Protein AF-0000000072986834 (afdb_homodimer)

Sequence (250 aa):
MGIPKFREILLCPGATSTKSKMLIRGQCFQAPGIPMRGRSQPVGEMQAKNLHQAKNLYNDIFVGKKIRFRRKMLKMSQKTLADHLRVSSQQIQKYETGLNRVSAGCLKEIADILNVSIAFFMPISMGIPKFREILLCPGATSTKSKMLIRGQCFQAPGIPMRGRSQPVGEMQAKNLHQAKNLYNDIFVGKKIRFRRKMLKMSQKTLADHLRVSSQQIQKYETGLNRVSAGCLKEIADILNVSIAFFMPIS

Organism: Bartonella henselae (strain ATCC 49882 / DSM 28221 / CCUG 30454 / Houston 1) (NCBI:txid283166)

Nearest PDB structures (foldseek):
  3f51-assembly1_A  TM=9.647E-01  e=6.973E-04  Corynebacterium glutamicum
  3f52-assembly1_A  TM=9.614E-01  e=1.093E-03  Corynebacterium glutamicum
  2b5a-assembly1_A  TM=9.201E-01  e=6.592E-04  [Bacillus] caldolyticus
  1y7y-assembly1_B  TM=9.321E-01  e=1.033E-03  Aeromonas hydrophila
  3vk0-assembly2_B  TM=9.132E-01  e=3.006E-03  Neisseria meningitidis MC58

Foldseek 3Di:
DCPDDDDDDDDDDDPDPPPPPPPPVPPPPPDPPPPPPPPPDPPVRVVVVVVVVVVVLVLQQLLLCLLVVLCVVVVHDLCRLCVQLVHDSVVNVCSNRSVDGDDPVSLCSSCVVSVHDSCSSGDDD/DDDDDDDDPPVPPPPPPPPPPPPPPPPPPPDPPPPPPPPPDPPVRVVVVVVVVVVVLVLQQLLLCLLVVLCVVVVHDLCRLCVQLVHDSVVNVCSNRSVDGDDPVSLCSSCVVSVHDSCSSGDDD

Solvent-accessible surface area (backbone atoms only — not comparable to full-atom values): 15163 Å² total; per-residue (Å²): 136,80,80,78,85,74,91,67,91,71,87,72,85,76,85,80,79,80,73,79,72,75,75,73,76,70,74,73,73,76,66,82,72,69,74,72,71,69,82,80,67,56,69,71,56,46,54,53,36,51,50,48,54,47,50,33,49,53,41,28,37,50,29,11,45,42,52,47,50,52,37,50,74,69,70,47,51,56,56,58,54,12,57,74,66,59,50,50,45,64,54,46,51,29,30,37,70,37,78,37,76,50,37,42,25,52,45,49,51,48,20,60,74,70,71,49,61,63,59,74,45,48,81,87,127,141,82,82,83,82,88,83,74,86,74,68,80,78,79,81,78,77,80,78,77,76,74,77,71,76,72,75,75,72,77,67,81,74,69,74,75,71,71,81,79,66,56,68,70,56,46,54,53,35,51,49,48,52,46,51,34,48,52,40,28,35,49,29,11,45,41,51,45,50,53,38,50,73,68,70,47,52,56,57,57,54,12,60,75,65,59,49,49,43,66,54,44,51,28,30,37,70,37,76,38,78,50,37,41,25,51,45,48,52,50,19,60,74,69,71,50,61,62,58,73,46,48,83,87,125

InterPro domains:
  IPR001387 Cro/C1-type, helix-turn-helix domain [PF01381] (67-121)
  IPR001387 Cro/C1-type, helix-turn-helix domain [PS50943] (67-121)
  IPR001387 Cro/C1-type, helix-turn-helix domain [SM00530] (66-121)
  IPR001387 Cro/C1-type, helix-turn-helix domain [cd00093] (64-121)
  IPR010982 Lambda repressor-like, DNA-binding domain superfamily [G3DSA:1.10.260.40] (52-124)
  IPR010982 Lambda repressor-like, DNA-binding domain superfamily [SSF47413] (50-123)

Structure (mmCIF, N/CA/C/O backbone):
data_AF-0000000072986834-model_v1
#
loop_
_entity.id
_entity.type
_entity.pdbx_description
1 polymer 'Transcriptional regulator'
#
loop_
_atom_site.group_PDB
_atom_site.id
_atom_site.type_symbol
_atom_site.label_atom_id
_atom_site.label_alt_id
_atom_site.label_comp_id
_atom_site.label_asym_id
_atom_site.label_entity_id
_atom_site.label_seq_id
_atom_site.pdbx_PDB_ins_code
_atom_site.Cartn_x
_atom_site.Cartn_y
_atom_site.Cartn_z
_atom_site.occupancy
_atom_site.B_iso_or_equiv
_atom_site.auth_seq_id
_atom_site.auth_comp_id
_atom_site.auth_asym_id
_atom_site.auth_atom_id
_atom_site.pdbx_PDB_model_num
ATOM 1 N N . MET A 1 1 ? 6.062 69.438 91.875 1 27.16 1 MET A N 1
ATOM 2 C CA . MET A 1 1 ? 5.91 68.25 91.062 1 27.16 1 MET A CA 1
ATOM 3 C C . MET A 1 1 ? 4.957 68.5 89.875 1 27.16 1 MET A C 1
ATOM 5 O O . MET A 1 1 ? 4.18 69.5 89.938 1 27.16 1 MET A O 1
ATOM 9 N N . GLY A 1 2 ? 5.023 67.625 88.875 1 31.67 2 GLY A N 1
ATOM 10 C CA . GLY A 1 2 ? 5.02 67.438 87.438 1 31.67 2 GLY A CA 1
ATOM 11 C C . GLY A 1 2 ? 3.623 67.438 86.812 1 31.67 2 GLY A C 1
ATOM 12 O O . GLY A 1 2 ? 3.432 67 85.688 1 31.67 2 GLY A O 1
ATOM 13 N N . ILE A 1 3 ? 2.697 68.188 87.312 1 36.66 3 ILE A N 1
ATOM 14 C CA . ILE A 1 3 ? 1.305 67.812 87.062 1 36.66 3 ILE A CA 1
ATOM 15 C C . ILE A 1 3 ? 1 67.938 85.562 1 36.66 3 ILE A C 1
ATOM 17 O O . ILE A 1 3 ? 1.308 68.938 84.938 1 36.66 3 ILE A O 1
ATOM 21 N N . PRO A 1 4 ? 0.832 66.75 84.938 1 38.38 4 PRO A N 1
ATOM 22 C CA . PRO A 1 4 ? 0.62 66.375 83.562 1 38.38 4 PRO A CA 1
ATOM 23 C C . PRO A 1 4 ? -0.599 67 82.875 1 38.38 4 PRO A C 1
ATOM 25 O O . PRO A 1 4 ? -1.572 67.312 83.625 1 38.38 4 PRO A O 1
ATOM 28 N N . LYS A 1 5 ? -0.293 67.938 81.938 1 35.19 5 LYS A N 1
ATOM 29 C CA . LYS A 1 5 ? -1.12 68.75 81 1 35.19 5 LYS A CA 1
ATOM 30 C C . LYS A 1 5 ? -2.182 67.875 80.312 1 35.19 5 LYS A C 1
ATOM 32 O O . LYS A 1 5 ? -1.904 66.75 79.938 1 35.19 5 LYS A O 1
ATOM 37 N N . PHE A 1 6 ? -3.439 68.125 80.5 1 26.81 6 PHE A N 1
ATOM 38 C CA . PHE A 1 6 ? -4.797 67.625 80.375 1 26.81 6 PHE A CA 1
ATOM 39 C C . PHE A 1 6 ? -5.117 67.25 78.938 1 26.81 6 PHE A C 1
ATOM 41 O O . PHE A 1 6 ? -5.68 66.188 78.688 1 26.81 6 PHE A O 1
ATOM 48 N N . ARG A 1 7 ? -4.98 68.25 77.875 1 29.61 7 ARG A N 1
ATOM 49 C CA . ARG A 1 7 ? -6.27 68.438 77.25 1 29.61 7 ARG A CA 1
ATOM 50 C C . ARG A 1 7 ? -6.52 67.5 76.125 1 29.61 7 ARG A C 1
ATOM 52 O O . ARG A 1 7 ? -5.68 67.312 75.188 1 29.61 7 ARG A O 1
ATOM 59 N N . GLU A 1 8 ? -7.508 66.438 76.125 1 28.36 8 GLU A N 1
ATOM 60 C CA . GLU A 1 8 ? -8.023 65.188 75.562 1 28.36 8 GLU A CA 1
ATOM 61 C C . GLU A 1 8 ? -8.703 65.438 74.188 1 28.36 8 GLU A C 1
ATOM 63 O O . GLU A 1 8 ? -9.141 64.438 73.562 1 28.36 8 GLU A O 1
ATOM 68 N N . ILE A 1 9 ? -8.703 66.562 73.625 1 28.97 9 ILE A N 1
ATOM 69 C CA . ILE A 1 9 ? -9.969 66.562 72.875 1 28.97 9 ILE A CA 1
ATOM 70 C C . ILE A 1 9 ? -9.945 65.5 71.812 1 28.97 9 ILE A C 1
ATOM 72 O O . ILE A 1 9 ? -8.992 65.438 71 1 28.97 9 ILE A O 1
ATOM 76 N N . LEU A 1 10 ? -10.875 64.5 71.625 1 28.53 10 LEU A N 1
ATOM 77 C CA . LEU A 1 10 ? -11.312 63.188 71.188 1 28.53 10 LEU A CA 1
ATOM 78 C C . LEU A 1 10 ? -11.75 63.281 69.688 1 28.53 10 LEU A C 1
ATOM 80 O O . LEU A 1 10 ? -11.539 62.344 68.938 1 28.53 10 LEU A O 1
ATOM 84 N N . LEU A 1 11 ? -12.25 64.375 69.125 1 33.12 11 LEU A N 1
ATOM 85 C CA . LEU A 1 11 ? -13.438 64.062 68.312 1 33.12 11 LEU A CA 1
ATOM 86 C C . LEU A 1 11 ? -13.062 63.312 67.062 1 33.12 11 LEU A C 1
ATOM 88 O O . LEU A 1 11 ? -12.078 63.688 66.375 1 33.12 11 LEU A O 1
ATOM 92 N N . CYS A 1 12 ? -13.641 62.094 66.688 1 32.19 12 CYS A N 1
ATOM 93 C CA . CYS A 1 12 ? -13.562 60.875 65.875 1 32.19 12 CYS A CA 1
ATOM 94 C C . CYS A 1 12 ? -14 61.125 64.438 1 32.19 12 CYS A C 1
ATOM 96 O O . CYS A 1 12 ? -13.836 60.25 63.594 1 32.19 12 CYS A O 1
ATOM 98 N N . PRO A 1 13 ? -14.289 62.344 63.812 1 35.16 13 PRO A N 1
ATOM 99 C CA . PRO A 1 13 ? -15.391 62.125 62.844 1 35.16 13 PRO A CA 1
ATOM 100 C C . PRO A 1 13 ? -15.016 61.188 61.719 1 35.16 13 PRO A C 1
ATOM 102 O O . PRO A 1 13 ? -13.836 61 61.406 1 35.16 13 PRO A O 1
ATOM 105 N N . GLY A 1 14 ? -15.914 60.188 61.281 1 31.17 14 GLY A N 1
ATOM 106 C CA . GLY A 1 14 ? -16.125 59 60.5 1 31.17 14 GLY A CA 1
ATOM 107 C C . GLY A 1 14 ? -16.094 59.281 59 1 31.17 14 GLY A C 1
ATOM 108 O O . GLY A 1 14 ? -16.375 58.375 58.188 1 31.17 14 GLY A O 1
ATOM 109 N N . ALA A 1 15 ? -15.445 60.25 58.344 1 34.91 15 ALA A N 1
ATOM 110 C CA . ALA A 1 15 ? -15.852 60.531 56.969 1 34.91 15 ALA A CA 1
ATOM 111 C C . ALA A 1 15 ? -15.68 59.281 56.094 1 34.91 15 ALA A C 1
ATOM 113 O O . ALA A 1 15 ? -14.727 58.531 56.25 1 34.91 15 ALA A O 1
ATOM 114 N N . THR A 1 16 ? -16.859 58.781 55.406 1 33.06 16 THR A N 1
ATOM 115 C CA . THR A 1 16 ? -17.375 57.719 54.531 1 33.06 16 THR A CA 1
ATOM 116 C C . THR A 1 16 ? -16.672 57.75 53.188 1 33.06 16 THR A C 1
ATOM 118 O O . THR A 1 16 ? -16.672 58.781 52.5 1 33.06 16 THR A O 1
ATOM 121 N N . SER A 1 17 ? -15.43 57.188 52.938 1 29.88 17 SER A N 1
ATOM 122 C CA . SER A 1 17 ? -14.633 57.062 51.719 1 29.88 17 SER A CA 1
ATOM 123 C C . SER A 1 17 ? -15.414 56.344 50.625 1 29.88 17 SER A C 1
ATOM 125 O O . SER A 1 17 ? -15.734 55.156 50.781 1 29.88 17 SER A O 1
ATOM 127 N N . THR A 1 18 ? -16.578 56.906 50.062 1 33.94 18 THR A N 1
ATOM 128 C CA . THR A 1 18 ? -17.297 56.219 49 1 33.94 18 THR A CA 1
ATOM 129 C C . THR A 1 18 ? -16.375 55.938 47.812 1 33.94 18 THR A C 1
ATOM 131 O O . THR A 1 18 ? -15.836 56.875 47.219 1 33.94 18 THR A O 1
ATOM 134 N N . LYS A 1 19 ? -15.594 54.875 47.844 1 33.09 19 LYS A N 1
ATOM 135 C CA . LYS A 1 19 ? -14.734 54.281 46.844 1 33.09 19 LYS A CA 1
ATOM 136 C C . LYS A 1 19 ? -15.5 54.031 45.531 1 33.09 19 LYS A C 1
ATOM 138 O O . LYS A 1 19 ? -16.469 53.281 45.5 1 33.09 19 LYS A O 1
ATOM 143 N N . SER A 1 20 ? -15.789 55.156 44.719 1 34.34 20 SER A N 1
ATOM 144 C CA . SER A 1 20 ? -16.312 54.938 43.375 1 34.34 20 SER A CA 1
ATOM 145 C C . SER A 1 20 ? -15.508 53.875 42.625 1 34.34 20 SER A C 1
ATOM 147 O O . SER A 1 20 ? -14.297 54 42.438 1 34.34 20 SER A O 1
ATOM 149 N N . LYS A 1 21 ? -15.828 52.656 42.812 1 33.56 21 LYS A N 1
ATOM 150 C CA . LYS A 1 21 ? -15.359 51.438 42.125 1 33.56 21 LYS A CA 1
ATOM 151 C C . LYS A 1 21 ? -15.422 51.594 40.594 1 33.56 21 LYS A C 1
ATOM 153 O O . LYS A 1 21 ? -16.5 51.781 40.031 1 33.56 21 LYS A O 1
ATOM 158 N N . MET A 1 22 ? -14.5 52.5 40.031 1 33.78 22 MET A N 1
ATOM 159 C CA . MET A 1 22 ? -14.367 52.469 38.562 1 33.78 22 MET A CA 1
ATOM 160 C C . MET A 1 22 ? -14.344 51.031 38.031 1 33.78 22 MET A C 1
ATOM 162 O O . MET A 1 22 ? -13.516 50.219 38.469 1 33.78 22 MET A O 1
ATOM 166 N N . LEU A 1 23 ? -15.469 50.5 37.719 1 34.81 23 LEU A N 1
ATOM 167 C CA . LEU A 1 23 ? -15.68 49.219 37 1 34.81 23 LEU A CA 1
ATOM 168 C C . LEU A 1 23 ? -14.805 49.125 35.781 1 34.81 23 LEU A C 1
ATOM 170 O O . LEU A 1 23 ? -14.992 49.906 34.812 1 34.81 23 LEU A O 1
ATOM 174 N N . ILE A 1 24 ? -13.484 49.25 35.938 1 35.88 24 ILE A N 1
ATOM 175 C CA . ILE A 1 24 ? -12.656 48.969 34.781 1 35.88 24 ILE A CA 1
ATOM 176 C C . ILE A 1 24 ? -13.133 47.688 34.094 1 35.88 24 ILE A C 1
ATOM 178 O O . ILE A 1 24 ? -13.156 46.625 34.719 1 35.88 24 ILE A O 1
ATOM 182 N N . ARG A 1 25 ? -14.133 47.844 33.188 1 31.25 25 ARG A N 1
ATOM 183 C CA . ARG A 1 25 ? -14.555 46.781 32.25 1 31.25 25 ARG A CA 1
ATOM 184 C C . ARG A 1 25 ? -13.352 46.156 31.578 1 31.25 25 ARG A C 1
ATOM 186 O O . ARG A 1 25 ? -12.672 46.781 30.766 1 31.25 25 ARG A O 1
ATOM 193 N N . GLY A 1 26 ? -12.375 45.531 32.344 1 35.88 26 GLY A N 1
ATOM 194 C CA . GLY A 1 26 ? -11.359 44.688 31.688 1 35.88 26 GLY A CA 1
ATOM 195 C C . GLY A 1 26 ? -11.906 43.875 30.531 1 35.88 26 GLY A C 1
ATOM 196 O O . GLY A 1 26 ? -12.844 43.094 30.719 1 35.88 26 GLY A O 1
ATOM 197 N N . GLN A 1 27 ? -12.109 44.469 29.359 1 35.38 27 GLN A N 1
ATOM 198 C CA . GLN A 1 27 ? -12.328 43.656 28.172 1 35.38 27 GLN A CA 1
ATOM 199 C C . GLN A 1 27 ? -11.367 42.469 28.156 1 35.38 27 GLN A C 1
ATOM 201 O O . GLN A 1 27 ? -10.156 42.625 28.047 1 35.38 27 GLN A O 1
ATOM 206 N N . CYS A 1 28 ? -11.609 41.406 28.922 1 34.72 28 CYS A N 1
ATOM 207 C CA . CYS A 1 28 ? -10.953 40.094 28.766 1 34.72 28 CYS A CA 1
ATOM 208 C C . CYS A 1 28 ? -10.773 39.781 27.281 1 34.72 28 CYS A C 1
ATOM 210 O O . CYS A 1 28 ? -11.75 39.625 26.547 1 34.72 28 CYS A O 1
ATOM 212 N N . PHE A 1 29 ? -9.797 40.406 26.547 1 36.91 29 PHE A N 1
ATOM 213 C CA . PHE A 1 29 ? -9.414 39.812 25.281 1 36.91 29 PHE A CA 1
ATOM 214 C C . PHE A 1 29 ? -9.375 38.312 25.375 1 36.91 29 PHE A C 1
ATOM 216 O O . PHE A 1 29 ? -8.672 37.75 26.219 1 36.91 29 PHE A O 1
ATOM 223 N N . GLN A 1 30 ? -10.477 37.625 24.984 1 35.75 30 GLN A N 1
ATOM 224 C CA . GLN A 1 30 ? -10.523 36.156 24.859 1 35.75 30 GLN A CA 1
ATOM 225 C C . GLN A 1 30 ? -9.266 35.625 24.188 1 35.75 30 GLN A C 1
ATOM 227 O O . GLN A 1 30 ? -8.883 36.094 23.109 1 35.75 30 GLN A O 1
ATOM 232 N N . ALA A 1 31 ? -8.203 35.219 24.922 1 43.09 31 ALA A N 1
ATOM 233 C CA . ALA A 1 31 ? -7.074 34.5 24.359 1 43.09 31 ALA A CA 1
ATOM 234 C C . ALA A 1 31 ? -7.527 33.562 23.234 1 43.09 31 ALA A C 1
ATOM 236 O O . ALA A 1 31 ? -8.633 33 23.281 1 43.09 31 ALA A O 1
ATOM 237 N N . PRO A 1 32 ? -6.977 33.688 22.016 1 43.16 32 PRO A N 1
ATOM 238 C CA . PRO A 1 32 ? -7.32 32.719 20.984 1 43.16 32 PRO A CA 1
ATOM 239 C C . PRO A 1 32 ? -7.426 31.281 21.547 1 43.16 32 PRO A C 1
ATOM 241 O O . PRO A 1 32 ? -6.699 30.922 22.469 1 43.16 32 PRO A O 1
ATOM 244 N N . GLY A 1 33 ? -8.641 30.734 21.703 1 41.34 33 GLY A N 1
ATOM 245 C CA . GLY A 1 33 ? -8.961 29.375 22.141 1 41.34 33 GLY A CA 1
ATOM 246 C C . GLY A 1 33 ? -7.93 28.359 21.719 1 41.34 33 GLY A C 1
ATOM 247 O O . GLY A 1 33 ? -7.41 28.406 20.594 1 41.34 33 GLY A O 1
ATOM 248 N N . ILE A 1 34 ? -7.047 27.906 22.625 1 44.03 34 ILE A N 1
ATOM 249 C CA . ILE A 1 34 ? -6.297 26.672 22.344 1 44.03 34 ILE A CA 1
ATOM 250 C C . ILE A 1 34 ? -7.113 25.766 21.422 1 44.03 34 ILE A C 1
ATOM 252 O O . ILE A 1 34 ? -8.305 25.562 21.641 1 44.03 34 ILE A O 1
ATOM 256 N N . PRO A 1 35 ? -6.734 25.656 20.172 1 48.12 35 PRO A N 1
ATOM 257 C CA . PRO A 1 35 ? -7.496 24.656 19.422 1 48.12 35 PRO A CA 1
ATOM 258 C C . PRO A 1 35 ? -7.91 23.469 20.281 1 48.12 35 PRO A C 1
ATOM 260 O O . PRO A 1 35 ? -7.234 23.141 21.25 1 48.12 35 PRO A O 1
ATOM 263 N N . MET A 1 36 ? -9.195 23.328 20.594 1 43.22 36 MET A N 1
ATOM 264 C CA . MET A 1 36 ? -9.711 22.141 21.266 1 43.22 36 MET A CA 1
ATOM 265 C C . MET A 1 36 ? -8.844 20.922 20.969 1 43.22 36 MET A C 1
ATOM 267 O O . MET A 1 36 ? -8.445 20.703 19.812 1 43.22 36 MET A O 1
ATOM 271 N N . ARG A 1 37 ? -7.949 20.516 21.828 1 46.28 37 ARG A N 1
ATOM 272 C CA . ARG A 1 37 ? -7.41 19.172 21.688 1 46.28 37 ARG A CA 1
ATOM 273 C C . ARG A 1 37 ? -8.469 18.203 21.141 1 46.28 37 ARG A C 1
ATOM 275 O O . ARG A 1 37 ? -9.656 18.359 21.438 1 46.28 37 ARG A O 1
ATOM 282 N N . GLY A 1 38 ? -8.297 17.734 19.969 1 47.78 38 GLY A N 1
ATOM 283 C CA . GLY A 1 38 ? -9.219 16.719 19.469 1 47.78 38 GLY A CA 1
ATOM 284 C C . GLY A 1 38 ? -9.836 15.883 20.578 1 47.78 38 GLY A C 1
ATOM 285 O O . GLY A 1 38 ? -9.367 15.906 21.719 1 47.78 38 GLY A O 1
ATOM 286 N N . ARG A 1 39 ? -11.094 15.398 20.531 1 52.31 39 ARG A N 1
ATOM 287 C CA . ARG A 1 39 ? -11.797 14.547 21.484 1 52.31 39 ARG A CA 1
ATOM 288 C C . ARG A 1 39 ? -10.844 13.57 22.156 1 52.31 39 ARG A C 1
ATOM 290 O O . ARG A 1 39 ? -10.008 12.953 21.484 1 52.31 39 ARG A O 1
ATOM 297 N N . SER A 1 40 ? -10.492 13.859 23.422 1 58.06 40 SER A N 1
ATOM 298 C CA . SER A 1 40 ? -9.742 12.914 24.25 1 58.06 40 SER A CA 1
ATOM 299 C C . SER A 1 40 ? -10.172 11.477 23.969 1 58.06 40 SER A C 1
ATOM 301 O O . SER A 1 40 ? -11.336 11.125 24.172 1 58.06 40 SER A O 1
ATOM 303 N N . GLN A 1 41 ? -9.688 10.781 23.047 1 60.19 41 GLN A N 1
ATOM 304 C CA . GLN A 1 41 ? -9.984 9.367 22.844 1 60.19 41 GLN A CA 1
ATOM 305 C C . GLN A 1 41 ? -9.742 8.562 24.109 1 60.19 41 GLN A C 1
ATOM 307 O O . GLN A 1 41 ? -8.75 8.789 24.812 1 60.19 41 GLN A O 1
ATOM 312 N N . PRO A 1 42 ? -10.812 7.961 24.719 1 66.75 42 PRO A N 1
ATOM 313 C CA . PRO A 1 42 ? -10.578 7.121 25.891 1 66.75 42 PRO A CA 1
ATOM 314 C C . PRO A 1 42 ? -9.305 6.281 25.766 1 66.75 42 PRO A C 1
ATOM 316 O O . PRO A 1 42 ? -8.938 5.871 24.672 1 66.75 42 PRO A O 1
ATOM 319 N N . VAL A 1 43 ? -8.539 6.102 26.922 1 63.06 43 VAL A N 1
ATOM 320 C CA . VAL A 1 43 ? -7.27 5.398 27.016 1 63.06 43 VAL A CA 1
ATOM 321 C C . VAL A 1 43 ? -7.379 4.035 26.344 1 63.06 43 VAL A C 1
ATOM 323 O O . VAL A 1 43 ? -6.461 3.604 25.641 1 63.06 43 VAL A O 1
ATOM 326 N N . GLY A 1 44 ? -8.461 3.23 26.625 1 62.19 44 GLY A N 1
ATOM 327 C CA . GLY A 1 44 ? -8.664 1.922 26.031 1 62.19 44 GLY A CA 1
ATOM 328 C C . GLY A 1 44 ? -8.695 1.962 24.516 1 62.19 44 GLY A C 1
ATOM 329 O O . GLY A 1 44 ? -8.141 1.081 23.859 1 62.19 44 GLY A O 1
ATOM 330 N N . GLU A 1 45 ? -9.281 3.031 24.047 1 68.75 45 GLU A N 1
ATOM 331 C CA . GLU A 1 45 ? -9.391 3.186 22.594 1 68.75 45 GLU A CA 1
ATOM 332 C C . GLU A 1 45 ? -8.039 3.539 21.969 1 68.75 45 GLU A C 1
ATOM 334 O O . GLU A 1 45 ? -7.723 3.102 20.859 1 68.75 45 GLU A O 1
ATOM 339 N N . MET A 1 46 ? -7.344 4.184 22.797 1 70.06 46 MET A N 1
ATOM 340 C CA . MET A 1 46 ? -6.012 4.562 22.328 1 70.06 46 MET A CA 1
ATOM 341 C C . MET A 1 46 ? -5.117 3.336 22.188 1 70.06 46 MET A C 1
ATOM 343 O O . MET A 1 46 ? -4.375 3.219 21.203 1 70.06 46 MET A O 1
ATOM 347 N N . GLN A 1 47 ? -5.184 2.494 23.203 1 69.62 47 GLN A N 1
ATOM 348 C CA . GLN A 1 47 ? -4.355 1.292 23.172 1 69.62 47 GLN A CA 1
ATOM 349 C C . GLN A 1 47 ? -4.73 0.401 22 1 69.62 47 GLN A C 1
ATOM 351 O O . GLN A 1 47 ? -3.854 -0.173 21.344 1 69.62 47 GLN A O 1
ATOM 356 N N . ALA A 1 48 ? -6.051 0.216 21.781 1 67.19 48 ALA A N 1
ATOM 357 C CA . ALA A 1 48 ? -6.516 -0.598 20.656 1 67.19 48 ALA A CA 1
ATOM 358 C C . ALA A 1 48 ? -6.043 -0.017 19.328 1 67.19 48 ALA A C 1
ATOM 360 O O . ALA A 1 48 ? -5.617 -0.756 18.438 1 67.19 48 ALA A O 1
ATOM 361 N N . LYS A 1 49 ? -6.148 1.181 19.281 1 69.38 49 LYS A N 1
ATOM 362 C CA . LYS A 1 49 ? -5.707 1.851 18.062 1 69.38 49 LYS A CA 1
ATOM 363 C C . LYS A 1 49 ? -4.211 1.642 17.828 1 69.38 49 LYS A C 1
ATOM 365 O O . LYS A 1 49 ? -3.783 1.379 16.703 1 69.38 49 LYS A O 1
ATOM 370 N N . ASN A 1 50 ? -3.449 1.762 18.875 1 71.5 50 ASN A N 1
ATOM 371 C CA . ASN A 1 50 ? -2.002 1.598 18.781 1 71.5 50 ASN A CA 1
ATOM 372 C C . ASN A 1 50 ? -1.63 0.197 18.297 1 71.5 50 ASN A C 1
ATOM 374 O O . ASN A 1 50 ? -0.698 0.033 17.516 1 71.5 50 ASN A O 1
ATOM 378 N N . LEU A 1 51 ? -2.385 -0.78 18.797 1 71.31 51 LEU A N 1
ATOM 379 C CA . LEU A 1 51 ? -2.111 -2.164 18.422 1 71.31 51 LEU A CA 1
ATOM 380 C C . LEU A 1 51 ? -2.418 -2.4 16.953 1 71.31 51 LEU A C 1
ATOM 382 O O . LEU A 1 51 ? -1.702 -3.145 16.266 1 71.31 51 LEU A O 1
ATOM 386 N N . HIS A 1 52 ? -3.463 -1.838 16.562 1 73.94 52 HIS A N 1
ATOM 387 C CA . HIS A 1 52 ? -3.836 -2.008 15.156 1 73.94 52 HIS A CA 1
ATOM 388 C C . HIS A 1 52 ? -2.811 -1.359 14.234 1 73.94 52 HIS A C 1
ATOM 390 O O . HIS A 1 52 ? -2.455 -1.93 13.203 1 73.94 52 HIS A O 1
ATOM 396 N N . GLN A 1 53 ? -2.359 -0.26 14.641 1 74.31 53 GLN A N 1
ATOM 397 C CA . GLN A 1 53 ? -1.298 0.381 13.867 1 74.31 53 GLN A CA 1
ATOM 398 C C . GLN A 1 53 ? -0.046 -0.492 13.828 1 74.31 53 GLN A C 1
ATOM 400 O O . GLN A 1 53 ? 0.637 -0.558 12.805 1 74.31 53 GLN A O 1
ATOM 405 N N . ALA A 1 54 ? 0.108 -1.175 15.016 1 74 54 ALA A N 1
ATOM 406 C CA . ALA A 1 54 ? 1.249 -2.084 15.086 1 74 54 ALA A CA 1
ATOM 407 C C . ALA A 1 54 ? 1.121 -3.211 14.07 1 74 54 ALA A C 1
ATOM 409 O O . ALA A 1 54 ? 2.113 -3.625 13.469 1 74 54 ALA A O 1
ATOM 410 N N . LYS A 1 55 ? -0.067 -3.748 13.867 1 78.44 55 LYS A N 1
ATOM 411 C CA . LYS A 1 55 ? -0.281 -4.824 12.914 1 78.44 55 LYS A CA 1
ATOM 412 C C . LYS A 1 55 ? 0.058 -4.375 11.492 1 78.44 55 LYS A C 1
ATOM 414 O O . LYS A 1 55 ? 0.662 -5.129 10.727 1 78.44 55 LYS A O 1
ATOM 419 N N . ASN A 1 56 ? -0.343 -3.225 11.109 1 82.94 56 ASN A N 1
ATOM 420 C CA . ASN A 1 56 ? -0.031 -2.691 9.789 1 82.94 56 ASN A CA 1
ATOM 421 C C . ASN A 1 56 ? 1.474 -2.539 9.586 1 82.94 56 ASN A C 1
ATOM 423 O O . ASN A 1 56 ? 1.989 -2.811 8.5 1 82.94 56 ASN A O 1
ATOM 427 N N . LEU A 1 57 ? 2.129 -2.285 10.758 1 84.94 57 LEU A N 1
ATOM 428 C CA . LEU A 1 57 ? 3.578 -2.139 10.688 1 84.94 57 LEU A CA 1
ATOM 429 C C . LEU A 1 57 ? 4.25 -3.484 10.445 1 84.94 57 LEU A C 1
ATOM 431 O O . LEU A 1 57 ? 5.191 -3.576 9.648 1 84.94 57 LEU A O 1
ATOM 435 N N . TYR A 1 58 ? 3.701 -4.504 11.172 1 90.44 58 TYR A N 1
ATOM 436 C CA . TYR A 1 58 ? 4.238 -5.848 10.984 1 90.44 58 TYR A CA 1
ATOM 437 C C . TYR A 1 58 ? 4.09 -6.301 9.539 1 90.44 58 TYR A C 1
ATOM 439 O O . TYR A 1 58 ? 5.027 -6.848 8.953 1 90.44 58 TYR A O 1
ATOM 447 N N . ASN A 1 59 ? 2.945 -6.07 8.977 1 91.94 59 ASN A N 1
ATOM 448 C CA . ASN A 1 59 ? 2.717 -6.457 7.59 1 91.94 59 ASN A CA 1
ATOM 449 C C . ASN A 1 59 ? 3.643 -5.707 6.637 1 91.94 59 ASN A C 1
ATOM 451 O O . ASN A 1 59 ? 4.152 -6.285 5.676 1 91.94 59 ASN A O 1
ATOM 455 N N . ASP A 1 60 ? 3.828 -4.469 6.945 1 93.06 60 ASP A N 1
ATOM 456 C CA . ASP A 1 60 ? 4.68 -3.666 6.074 1 93.06 60 ASP A CA 1
ATOM 457 C C . ASP A 1 60 ? 6.129 -4.145 6.129 1 93.06 60 ASP A C 1
ATOM 459 O O . ASP A 1 60 ? 6.812 -4.188 5.102 1 93.06 60 ASP A O 1
ATOM 463 N N . ILE A 1 61 ? 6.605 -4.473 7.316 1 95.38 61 ILE A N 1
ATOM 464 C CA . ILE A 1 61 ? 7.953 -5.004 7.465 1 95.38 61 ILE A CA 1
ATOM 465 C C . ILE A 1 61 ? 8.07 -6.336 6.723 1 95.38 61 ILE A C 1
ATOM 467 O O . ILE A 1 61 ? 9.062 -6.582 6.031 1 95.38 61 ILE A O 1
ATOM 471 N N . PHE A 1 62 ? 7.07 -7.188 6.855 1 97.31 62 PHE A N 1
ATOM 472 C CA . PHE A 1 62 ? 7.043 -8.477 6.164 1 97.31 62 PHE A CA 1
ATOM 473 C C . PHE A 1 62 ? 7.141 -8.281 4.656 1 97.31 62 PHE A C 1
ATOM 475 O O . PHE A 1 62 ? 7.922 -8.961 3.988 1 97.31 62 PHE A O 1
ATOM 482 N N . VAL A 1 63 ? 6.375 -7.316 4.156 1 97.69 63 VAL A N 1
ATOM 483 C CA . VAL A 1 63 ? 6.387 -7.004 2.73 1 97.69 63 VAL A CA 1
ATOM 484 C C . VAL A 1 63 ? 7.801 -6.617 2.301 1 97.69 63 VAL A C 1
ATOM 486 O O . VAL A 1 63 ? 8.32 -7.137 1.311 1 97.69 63 VAL A O 1
ATOM 489 N N . GLY A 1 64 ? 8.406 -5.73 3.043 1 98.44 64 GLY A N 1
ATOM 490 C CA . GLY A 1 64 ? 9.758 -5.301 2.725 1 98.44 64 GLY A CA 1
ATOM 491 C C . GLY A 1 64 ? 10.75 -6.445 2.672 1 98.44 64 GLY A C 1
ATOM 492 O O . GLY A 1 64 ? 11.57 -6.523 1.753 1 98.44 64 GLY A O 1
ATOM 493 N N . LYS A 1 65 ? 10.703 -7.32 3.604 1 98.44 65 LYS A N 1
ATOM 494 C CA . LYS A 1 65 ? 11.594 -8.477 3.65 1 98.44 65 LYS A CA 1
ATOM 495 C C . LYS A 1 65 ? 11.383 -9.383 2.438 1 98.44 65 LYS A C 1
ATOM 497 O O . LYS A 1 65 ? 12.344 -9.938 1.898 1 98.44 65 LYS A O 1
ATOM 502 N N . LYS A 1 66 ? 10.164 -9.516 2.033 1 98.56 66 LYS A N 1
ATOM 503 C CA . LYS A 1 66 ? 9.859 -10.367 0.888 1 98.56 66 LYS A CA 1
ATOM 504 C C . LYS A 1 66 ? 10.344 -9.734 -0.414 1 98.56 66 LYS A C 1
ATOM 506 O O . LYS A 1 66 ? 10.773 -10.438 -1.33 1 98.56 66 LYS A O 1
ATOM 511 N N . ILE A 1 67 ? 10.219 -8.43 -0.49 1 98.75 67 ILE A N 1
ATOM 512 C CA . ILE A 1 67 ? 10.766 -7.734 -1.649 1 98.75 67 ILE A CA 1
ATOM 513 C C . ILE A 1 67 ? 12.266 -8.008 -1.761 1 98.75 67 ILE A C 1
ATOM 515 O O . ILE A 1 67 ? 12.75 -8.391 -2.826 1 98.75 67 ILE A O 1
ATOM 519 N N . ARG A 1 68 ? 12.922 -7.879 -0.651 1 98.81 68 ARG A N 1
ATOM 520 C CA . ARG A 1 68 ? 14.359 -8.133 -0.617 1 98.81 68 ARG A CA 1
ATOM 521 C C . ARG A 1 68 ? 14.672 -9.578 -1.009 1 98.81 68 ARG A C 1
ATOM 523 O O . ARG A 1 68 ? 15.547 -9.82 -1.837 1 98.81 68 ARG A O 1
ATOM 530 N N . PHE A 1 69 ? 13.961 -10.484 -0.441 1 98.81 69 PHE A N 1
ATOM 531 C CA . PHE A 1 69 ? 14.148 -11.914 -0.684 1 98.81 69 PHE A CA 1
ATOM 532 C C . PHE A 1 69 ? 14.016 -12.227 -2.168 1 98.81 69 PHE A C 1
ATOM 534 O O . PHE A 1 69 ? 14.906 -12.844 -2.76 1 98.81 69 PHE A O 1
ATOM 541 N N . ARG A 1 70 ? 12.961 -11.773 -2.734 1 98.69 70 ARG A N 1
ATOM 542 C CA . ARG A 1 70 ? 12.688 -12.094 -4.133 1 98.69 70 ARG A CA 1
ATOM 543 C C . ARG A 1 70 ? 13.688 -11.406 -5.055 1 98.69 70 ARG A C 1
ATOM 545 O O . ARG A 1 70 ? 14.148 -12 -6.035 1 98.69 70 ARG A O 1
ATOM 552 N N . ARG A 1 71 ? 13.906 -10.148 -4.785 1 98.69 71 ARG A N 1
ATOM 553 C CA . ARG A 1 71 ? 14.898 -9.422 -5.57 1 98.69 71 ARG A CA 1
ATOM 554 C C . ARG A 1 71 ? 16.234 -10.156 -5.574 1 98.69 71 ARG A C 1
ATOM 556 O O . ARG A 1 71 ? 16.859 -10.328 -6.629 1 98.69 71 ARG A O 1
ATOM 563 N N . LYS A 1 72 ? 16.672 -10.602 -4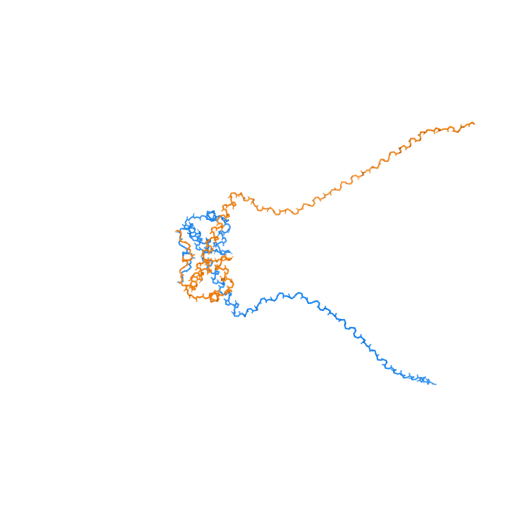.438 1 98.69 72 LYS A N 1
ATOM 564 C CA . LYS A 1 72 ? 17.953 -11.305 -4.305 1 98.69 72 LYS A CA 1
ATOM 565 C C . LYS A 1 72 ? 17.906 -12.648 -5.023 1 98.69 72 LYS A C 1
ATOM 567 O O . LYS A 1 72 ? 18.906 -13.062 -5.629 1 98.69 72 LYS A O 1
ATOM 572 N N . MET A 1 73 ? 16.812 -13.281 -4.93 1 98.44 73 MET A N 1
ATOM 573 C CA . MET A 1 73 ? 16.641 -14.555 -5.625 1 98.44 73 MET A CA 1
ATOM 574 C C . MET A 1 73 ? 16.859 -14.391 -7.125 1 98.44 73 MET A C 1
ATOM 576 O O . MET A 1 73 ? 17.344 -15.305 -7.793 1 98.44 73 MET A O 1
ATOM 580 N N . LEU A 1 74 ? 16.547 -13.297 -7.656 1 98.12 74 LEU A N 1
ATOM 581 C CA . LEU A 1 74 ? 16.703 -13.008 -9.078 1 98.12 74 LEU A CA 1
ATOM 582 C C . LEU A 1 74 ? 18.078 -12.414 -9.367 1 98.12 74 LEU A C 1
ATOM 584 O O . LEU A 1 74 ? 18.359 -12 -10.492 1 98.12 74 LEU A O 1
ATOM 588 N N . LYS A 1 75 ? 18.859 -12.219 -8.328 1 98.5 75 LYS A N 1
ATOM 589 C CA . LYS A 1 75 ? 20.203 -11.641 -8.422 1 98.5 75 LYS A CA 1
ATOM 590 C C . LYS A 1 75 ? 20.141 -10.211 -8.961 1 98.5 75 LYS A C 1
ATOM 592 O O . LYS A 1 75 ? 21.016 -9.797 -9.727 1 98.5 75 LYS A O 1
ATOM 597 N N . MET A 1 76 ? 19.141 -9.57 -8.625 1 98.38 76 MET A N 1
ATOM 598 C CA . MET A 1 76 ? 18.922 -8.18 -9.023 1 98.38 76 MET A CA 1
ATOM 599 C C . MET A 1 76 ? 19.422 -7.219 -7.953 1 98.38 76 MET A C 1
ATOM 601 O O . MET A 1 76 ? 19.172 -7.422 -6.766 1 98.38 76 MET A O 1
ATOM 605 N N . SER A 1 77 ? 20.156 -6.234 -8.422 1 98.69 77 SER A N 1
ATOM 606 C CA . SER A 1 77 ? 20.625 -5.227 -7.473 1 98.69 77 SER A CA 1
ATOM 607 C C . SER A 1 77 ? 19.5 -4.258 -7.102 1 98.69 77 SER A C 1
ATOM 609 O O . SER A 1 77 ? 18.5 -4.164 -7.805 1 98.69 77 SER A O 1
ATOM 611 N N . GLN A 1 78 ? 19.703 -3.578 -5.992 1 98.5 78 GLN A N 1
ATOM 612 C CA . GLN A 1 78 ? 18.766 -2.529 -5.613 1 98.5 78 GLN A CA 1
ATOM 613 C C . GLN A 1 78 ? 18.719 -1.425 -6.668 1 98.5 78 GLN A C 1
ATOM 615 O O . GLN A 1 78 ? 17.656 -0.867 -6.941 1 98.5 78 GLN A O 1
ATOM 620 N N . LYS A 1 79 ? 19.828 -1.175 -7.234 1 98.44 79 LYS A N 1
ATOM 621 C CA . LYS A 1 79 ? 19.922 -0.149 -8.266 1 98.44 79 LYS A CA 1
ATOM 622 C C . LYS A 1 79 ? 19.078 -0.521 -9.484 1 98.44 79 LYS A C 1
ATOM 624 O O . LYS A 1 79 ? 18.359 0.319 -10.023 1 98.44 79 LYS A O 1
ATOM 629 N N . THR A 1 80 ? 19.188 -1.76 -9.859 1 98.56 80 THR A N 1
ATOM 630 C CA . THR A 1 80 ? 18.422 -2.225 -11.008 1 98.56 80 THR A CA 1
ATOM 631 C C . THR A 1 80 ? 16.922 -2.127 -10.742 1 98.56 80 THR A C 1
ATOM 633 O O . THR A 1 80 ? 16.172 -1.639 -11.586 1 98.56 80 THR A O 1
ATOM 636 N N . LEU A 1 81 ? 16.469 -2.574 -9.609 1 98.25 81 LEU A N 1
ATOM 637 C CA . LEU A 1 81 ? 15.07 -2.465 -9.242 1 98.25 81 LEU A CA 1
ATOM 638 C C . LEU A 1 81 ? 14.633 -1.005 -9.195 1 98.25 81 LEU A C 1
ATOM 640 O O . LEU A 1 81 ? 13.547 -0.661 -9.672 1 98.25 81 LEU A O 1
ATOM 644 N N . ALA A 1 82 ? 15.453 -0.178 -8.633 1 97.75 82 ALA A N 1
ATOM 645 C CA . ALA A 1 82 ? 15.172 1.251 -8.531 1 97.75 82 ALA A CA 1
ATOM 646 C C . ALA A 1 82 ? 14.984 1.879 -9.906 1 97.75 82 ALA A C 1
ATOM 648 O O . ALA A 1 82 ? 14.07 2.686 -10.109 1 97.75 82 ALA A O 1
ATOM 649 N N . ASP A 1 83 ? 15.812 1.465 -10.82 1 96.56 83 ASP A N 1
ATOM 650 C CA . ASP A 1 83 ? 15.727 1.973 -12.18 1 96.56 83 ASP A CA 1
ATOM 651 C C . ASP A 1 83 ? 14.398 1.579 -12.836 1 96.56 83 ASP A C 1
ATOM 653 O O . ASP A 1 83 ? 13.758 2.398 -13.492 1 96.56 83 ASP A O 1
ATOM 657 N N . HIS A 1 84 ? 14.016 0.388 -12.57 1 95.69 84 HIS A N 1
ATOM 658 C CA . HIS A 1 84 ? 12.75 -0.082 -13.125 1 95.69 84 HIS A CA 1
ATOM 659 C C . HIS A 1 84 ? 11.57 0.688 -12.539 1 95.69 84 HIS A C 1
ATOM 661 O O . HIS A 1 84 ? 10.594 0.967 -13.234 1 95.69 84 HIS A O 1
ATOM 667 N N . LEU A 1 85 ? 11.656 1.041 -11.289 1 94.25 85 LEU A N 1
ATOM 668 C CA . LEU A 1 85 ? 10.586 1.729 -10.586 1 94.25 85 LEU A CA 1
ATOM 669 C C . LEU A 1 85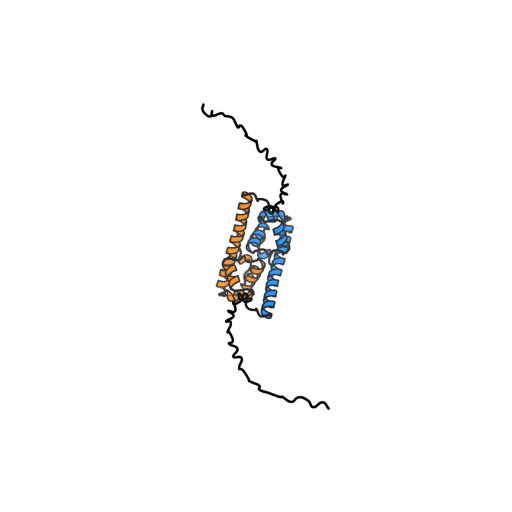 ? 10.695 3.238 -10.758 1 94.25 85 LEU A C 1
ATOM 671 O O . LEU A 1 85 ? 9.805 3.984 -10.352 1 94.25 85 LEU A O 1
ATOM 675 N N . ARG A 1 86 ? 11.836 3.66 -11.312 1 93.62 86 ARG A N 1
ATOM 676 C CA . ARG A 1 86 ? 12.141 5.078 -11.484 1 93.62 86 ARG A CA 1
ATOM 677 C C . ARG A 1 86 ? 12.188 5.797 -10.141 1 93.62 86 ARG A C 1
ATOM 679 O O . ARG A 1 86 ? 11.609 6.871 -9.984 1 93.62 86 ARG A O 1
ATOM 686 N N . VAL A 1 87 ? 12.805 5.168 -9.195 1 93.62 87 VAL A N 1
ATOM 687 C CA . VAL A 1 87 ? 13.078 5.734 -7.879 1 93.62 87 VAL A CA 1
ATOM 688 C C . VAL A 1 87 ? 14.562 5.594 -7.555 1 93.62 87 VAL A C 1
ATOM 690 O O . VAL A 1 87 ? 15.328 5.043 -8.352 1 93.62 87 VAL A O 1
ATOM 693 N N . SER A 1 88 ? 14.875 6.195 -6.434 1 95.44 88 SER A N 1
ATOM 694 C CA . SER A 1 88 ? 16.266 6.09 -6.008 1 95.44 88 SER A CA 1
ATOM 695 C C . SER A 1 88 ? 16.531 4.75 -5.328 1 95.44 88 SER A C 1
ATOM 697 O O . SER A 1 88 ? 15.633 4.156 -4.734 1 95.44 88 SER A O 1
ATOM 699 N N . SER A 1 89 ? 17.844 4.32 -5.484 1 97.38 89 SER A N 1
ATOM 700 C CA . SER A 1 89 ? 18.25 3.113 -4.773 1 97.38 89 SER A CA 1
ATOM 701 C C . SER A 1 89 ? 18.031 3.256 -3.271 1 97.38 89 SER A C 1
ATOM 703 O O . SER A 1 89 ? 17.75 2.273 -2.584 1 97.38 89 SER A O 1
ATOM 705 N N . GLN A 1 90 ? 18.078 4.473 -2.828 1 97.69 90 GLN A N 1
ATOM 706 C CA . GLN A 1 90 ? 17.812 4.742 -1.417 1 97.69 90 GLN A CA 1
ATOM 707 C C . GLN A 1 90 ? 16.375 4.406 -1.054 1 97.69 90 GLN A C 1
ATOM 709 O O . GLN A 1 90 ? 16.109 3.885 0.03 1 97.69 90 GLN A O 1
ATOM 714 N N . GLN A 1 91 ? 15.461 4.719 -1.965 1 97 91 GLN A N 1
ATOM 715 C CA . GLN A 1 91 ? 14.055 4.414 -1.733 1 97 91 GLN A CA 1
ATOM 716 C C . GLN A 1 91 ? 13.82 2.908 -1.652 1 97 91 GLN A C 1
ATOM 718 O O . GLN A 1 91 ? 13.039 2.439 -0.826 1 97 91 GLN A O 1
ATOM 723 N N . ILE A 1 92 ? 14.477 2.154 -2.479 1 98.31 92 ILE A N 1
ATOM 724 C CA . ILE A 1 92 ? 14.375 0.699 -2.422 1 98.31 92 ILE A CA 1
ATOM 725 C C . ILE A 1 92 ? 14.891 0.201 -1.073 1 98.31 92 ILE A C 1
ATOM 727 O O . ILE A 1 92 ? 14.281 -0.677 -0.456 1 98.31 92 ILE A O 1
ATOM 731 N N . GLN A 1 93 ? 15.992 0.757 -0.649 1 98.31 93 GLN A N 1
ATOM 732 C CA . GLN A 1 93 ? 16.547 0.39 0.652 1 98.31 93 GLN A CA 1
ATOM 733 C C . GLN A 1 93 ? 15.531 0.638 1.766 1 98.31 93 GLN A C 1
ATOM 735 O O . GLN A 1 93 ? 15.336 -0.213 2.637 1 98.31 93 GLN A O 1
ATOM 740 N N . LYS A 1 94 ? 14.875 1.779 1.67 1 98.19 94 LYS A N 1
ATOM 741 C CA . LYS A 1 94 ? 13.883 2.141 2.678 1 98.19 94 LYS A CA 1
ATOM 742 C C . LYS A 1 94 ? 12.688 1.193 2.635 1 98.19 94 LYS A C 1
ATOM 744 O O . LYS A 1 94 ? 12.125 0.844 3.676 1 98.19 94 LYS A O 1
ATOM 749 N N . TYR A 1 95 ? 12.258 0.728 1.476 1 97.88 95 TYR A N 1
ATOM 750 C CA . TYR A 1 95 ? 11.188 -0.254 1.342 1 97.88 95 TYR A CA 1
ATOM 751 C C . TYR A 1 95 ? 11.594 -1.591 1.95 1 97.88 95 TYR A C 1
ATOM 753 O O . TYR A 1 95 ? 10.867 -2.154 2.771 1 97.88 95 TYR A O 1
ATOM 761 N N . GLU A 1 96 ? 12.797 -1.979 1.635 1 98.25 96 GLU A N 1
ATOM 762 C CA . GLU A 1 96 ? 13.234 -3.324 1.989 1 98.25 96 GLU A CA 1
ATOM 763 C C . GLU A 1 96 ? 13.523 -3.436 3.482 1 98.25 96 GLU A C 1
ATOM 765 O O . GLU A 1 96 ? 13.461 -4.527 4.055 1 98.25 96 GLU A O 1
ATOM 770 N N . THR A 1 97 ? 13.844 -2.34 4.125 1 96 97 THR A N 1
ATOM 771 C CA . THR A 1 97 ? 14.156 -2.344 5.547 1 96 97 THR A CA 1
ATOM 772 C C . THR A 1 97 ? 12.922 -1.992 6.375 1 96 97 THR A C 1
ATOM 774 O O . THR A 1 97 ? 12.953 -2.041 7.605 1 96 97 THR A O 1
ATOM 777 N N . GLY A 1 98 ? 11.883 -1.633 5.773 1 95 98 GLY A N 1
ATOM 778 C CA . GLY A 1 98 ? 10.648 -1.292 6.465 1 95 98 GLY A CA 1
ATOM 779 C C . GLY A 1 98 ? 10.633 0.134 6.98 1 95 98 GLY A C 1
ATOM 780 O O . GLY A 1 98 ? 9.711 0.525 7.703 1 95 98 GLY A O 1
ATOM 781 N N . LEU A 1 99 ? 11.586 0.974 6.637 1 94.5 99 LEU A N 1
ATOM 782 C CA . LEU A 1 99 ? 11.617 2.371 7.055 1 94.5 99 LEU A CA 1
ATOM 783 C C . LEU A 1 99 ? 10.484 3.154 6.402 1 94.5 99 LEU A C 1
ATOM 785 O O . LEU A 1 99 ? 9.906 4.055 7.023 1 94.5 99 LEU A O 1
ATOM 789 N N . ASN A 1 100 ? 10.211 2.902 5.125 1 95.75 100 ASN A N 1
ATOM 790 C CA . ASN A 1 100 ? 9.047 3.428 4.414 1 95.75 100 ASN A CA 1
ATOM 791 C C . ASN A 1 100 ? 8.078 2.316 4.035 1 95.75 100 ASN A C 1
ATOM 793 O O . ASN A 1 100 ? 8.492 1.233 3.619 1 95.75 100 ASN A O 1
ATOM 797 N N . ARG A 1 101 ? 6.824 2.59 4.227 1 94.56 101 ARG A N 1
ATOM 798 C CA . ARG A 1 101 ? 5.812 1.641 3.775 1 94.56 101 A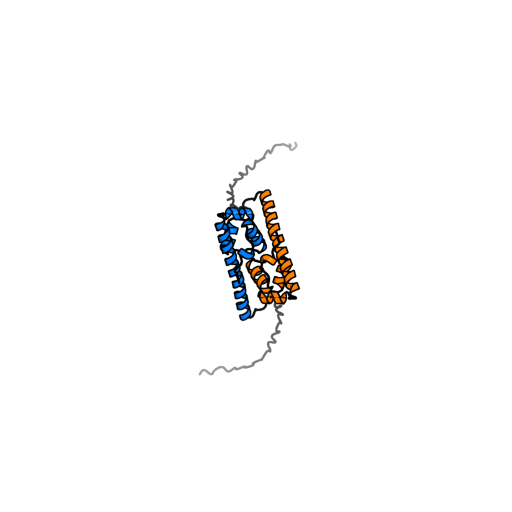RG A CA 1
ATOM 799 C C . ARG A 1 101 ? 5.668 1.676 2.256 1 94.56 101 ARG A C 1
ATOM 801 O O . ARG A 1 101 ? 5.793 2.736 1.642 1 94.56 101 ARG A O 1
ATOM 808 N N . VAL A 1 102 ? 5.379 0.542 1.729 1 96.69 102 VAL A N 1
ATOM 809 C CA . VAL A 1 102 ? 5.109 0.449 0.298 1 96.69 102 VAL A CA 1
ATOM 810 C C . VAL A 1 102 ? 3.609 0.572 0.046 1 96.69 102 VAL A C 1
ATOM 812 O O . VAL A 1 102 ? 2.807 -0.079 0.717 1 96.69 102 VAL A O 1
ATOM 815 N N . SER A 1 103 ? 3.281 1.474 -0.865 1 96 103 SER A N 1
ATOM 816 C CA . SER A 1 103 ? 1.873 1.561 -1.233 1 96 103 SER A CA 1
ATOM 817 C C . SER A 1 103 ? 1.43 0.328 -2.016 1 96 103 SER A C 1
ATOM 819 O O . SER A 1 103 ? 2.258 -0.378 -2.594 1 96 103 SER A O 1
ATOM 821 N N . ALA A 1 104 ? 0.162 0.049 -2.018 1 96.56 104 ALA A N 1
ATOM 822 C CA . ALA A 1 104 ? -0.369 -1.081 -2.773 1 96.56 104 ALA A CA 1
ATOM 823 C C . ALA A 1 104 ? -0.059 -0.94 -4.262 1 96.56 104 ALA A C 1
ATOM 825 O O . ALA A 1 104 ? 0.282 -1.922 -4.926 1 96.56 104 ALA A O 1
ATOM 826 N N . GLY A 1 105 ? -0.17 0.242 -4.809 1 94.94 105 GLY A N 1
ATOM 827 C CA . GLY A 1 105 ? 0.142 0.48 -6.207 1 94.94 105 GLY A CA 1
ATOM 828 C C . GLY A 1 105 ? 1.6 0.229 -6.547 1 94.94 105 GLY A C 1
ATOM 829 O O . GLY A 1 105 ? 1.908 -0.394 -7.562 1 94.94 105 GLY A O 1
ATOM 830 N N . CYS A 1 106 ? 2.445 0.687 -5.727 1 95.5 106 CYS A N 1
ATOM 831 C CA . CYS A 1 106 ? 3.875 0.464 -5.926 1 95.5 106 CYS A CA 1
ATOM 832 C C . CYS A 1 106 ? 4.215 -1.017 -5.812 1 95.5 106 CYS A C 1
ATOM 834 O O . CYS A 1 106 ? 5.016 -1.534 -6.594 1 95.5 106 CYS A O 1
ATOM 836 N N . LEU A 1 107 ? 3.586 -1.663 -4.867 1 96.94 107 LEU A N 1
ATOM 837 C CA . LEU A 1 107 ? 3.838 -3.088 -4.68 1 96.94 107 LEU A CA 1
ATOM 838 C C . LEU A 1 107 ? 3.416 -3.883 -5.91 1 96.94 107 LEU A C 1
ATOM 840 O O . LEU A 1 107 ? 4.066 -4.867 -6.27 1 96.94 107 LEU A O 1
ATOM 844 N N . LYS A 1 108 ? 2.354 -3.469 -6.531 1 96.31 108 LYS A N 1
ATOM 845 C CA . LYS A 1 108 ? 1.923 -4.129 -7.758 1 96.31 108 LYS A CA 1
ATOM 846 C C . LYS A 1 108 ? 2.984 -4.012 -8.852 1 96.31 108 LYS A C 1
ATOM 848 O O . LYS A 1 108 ? 3.27 -4.984 -9.555 1 96.31 108 LYS A O 1
ATOM 853 N N . GLU A 1 109 ? 3.533 -2.92 -8.945 1 94.94 109 GLU A N 1
ATOM 854 C CA . GLU A 1 109 ? 4.602 -2.725 -9.922 1 94.94 109 GLU A CA 1
ATOM 855 C C . GLU A 1 109 ? 5.816 -3.59 -9.594 1 94.94 109 GLU A C 1
ATOM 857 O O . GLU A 1 109 ? 6.398 -4.215 -10.484 1 94.94 109 GLU A O 1
ATOM 862 N N . ILE A 1 110 ? 6.117 -3.58 -8.344 1 97.19 110 ILE A N 1
ATOM 863 C CA . ILE A 1 110 ? 7.234 -4.402 -7.895 1 97.19 110 ILE A CA 1
ATOM 864 C C . ILE A 1 110 ? 6.953 -5.871 -8.211 1 97.19 110 ILE A C 1
ATOM 866 O O . ILE A 1 110 ? 7.836 -6.586 -8.695 1 97.19 110 ILE A O 1
ATOM 870 N N . ALA A 1 111 ? 5.816 -6.301 -7.949 1 97.75 111 ALA A N 1
ATOM 871 C CA . ALA A 1 111 ? 5.422 -7.68 -8.234 1 97.75 111 ALA A CA 1
ATOM 872 C C . ALA A 1 111 ? 5.602 -8 -9.719 1 97.75 111 ALA A C 1
ATOM 874 O O . ALA A 1 111 ? 6.078 -9.086 -10.07 1 97.75 111 ALA A O 1
ATOM 875 N N . ASP A 1 112 ? 5.227 -7.094 -10.539 1 96.12 112 ASP A N 1
ATOM 876 C CA . ASP A 1 112 ? 5.359 -7.289 -11.977 1 96.12 112 ASP A CA 1
ATOM 877 C C . ASP A 1 112 ? 6.828 -7.387 -12.383 1 96.12 112 ASP A C 1
ATOM 879 O O . ASP A 1 112 ? 7.203 -8.258 -13.172 1 96.12 112 ASP A O 1
ATOM 883 N N . ILE A 1 113 ? 7.574 -6.516 -11.82 1 96.56 113 ILE A N 1
ATOM 884 C CA . ILE A 1 113 ? 8.992 -6.477 -12.148 1 96.56 113 ILE A CA 1
ATOM 885 C C . ILE A 1 113 ? 9.672 -7.762 -11.68 1 96.56 113 ILE A C 1
ATOM 887 O O . ILE A 1 113 ? 10.523 -8.312 -12.375 1 96.56 113 ILE A O 1
ATOM 891 N N . LEU A 1 114 ? 9.289 -8.211 -10.539 1 98.12 114 LEU A N 1
ATOM 892 C CA . LEU A 1 114 ? 9.93 -9.383 -9.938 1 98.12 114 LEU A CA 1
ATOM 893 C C . LEU A 1 114 ? 9.25 -10.664 -10.391 1 98.12 114 LEU A C 1
ATOM 895 O O . LEU A 1 114 ? 9.617 -11.758 -9.953 1 98.12 114 LEU A O 1
ATOM 899 N N . ASN A 1 115 ? 8.25 -10.625 -11.188 1 97.62 115 ASN A N 1
ATOM 900 C CA . ASN A 1 115 ? 7.566 -11.742 -11.836 1 97.62 115 ASN A CA 1
ATOM 901 C C . ASN A 1 115 ? 6.934 -12.68 -10.82 1 97.62 115 ASN A C 1
ATOM 903 O O . ASN A 1 115 ? 7.125 -13.898 -10.891 1 97.62 115 ASN A O 1
ATOM 907 N N . VAL A 1 116 ? 6.188 -12.148 -9.922 1 97.62 116 VAL A N 1
ATOM 908 C CA . VAL A 1 116 ? 5.422 -12.898 -8.93 1 97.62 116 VAL A CA 1
ATOM 909 C C . VAL A 1 116 ? 4.059 -12.242 -8.727 1 97.62 116 VAL A C 1
ATOM 911 O O . VAL A 1 116 ? 3.855 -11.086 -9.109 1 97.62 116 VAL A O 1
ATOM 914 N N . SER A 1 117 ? 3.148 -13.047 -8.156 1 96.5 117 SER A N 1
ATOM 915 C CA . SER A 1 117 ? 1.856 -12.5 -7.758 1 96.5 117 SER A CA 1
ATOM 916 C C . SER A 1 117 ? 1.985 -11.617 -6.52 1 96.5 117 SER A C 1
ATOM 918 O O . SER A 1 117 ? 2.846 -11.852 -5.672 1 96.5 117 SER A O 1
ATOM 920 N N . ILE A 1 118 ? 1.138 -10.656 -6.434 1 96.19 118 ILE A N 1
ATOM 921 C CA . ILE A 1 118 ? 1.181 -9.758 -5.281 1 96.19 118 ILE A CA 1
ATOM 922 C C . ILE A 1 118 ? 0.943 -10.555 -4 1 96.19 118 ILE A C 1
ATOM 924 O O . ILE A 1 118 ? 1.403 -10.164 -2.926 1 96.19 118 ILE A O 1
ATOM 928 N N . ALA A 1 119 ? 0.237 -11.641 -4.094 1 96.25 119 ALA A N 1
ATOM 929 C CA . ALA A 1 119 ? -0.061 -12.477 -2.939 1 96.25 119 ALA A CA 1
ATOM 930 C C . ALA A 1 119 ? 1.217 -13.055 -2.334 1 96.25 119 ALA A C 1
ATOM 932 O O . ALA A 1 119 ? 1.248 -13.406 -1.153 1 96.25 119 ALA A O 1
ATOM 933 N N . PHE A 1 120 ? 2.246 -13.133 -3.105 1 97.25 120 PHE A N 1
ATOM 934 C CA . PHE A 1 120 ? 3.543 -13.633 -2.664 1 97.25 120 PHE A CA 1
ATOM 935 C C . PHE A 1 120 ? 4.07 -12.812 -1.495 1 97.25 120 PHE A C 1
ATOM 937 O O . PHE A 1 120 ? 4.766 -13.336 -0.622 1 97.25 120 PHE A O 1
ATOM 944 N N . PHE A 1 121 ? 3.707 -11.539 -1.431 1 97.94 121 PHE A N 1
ATOM 945 C CA . PHE A 1 121 ? 4.293 -10.594 -0.49 1 97.94 121 PHE A CA 1
ATOM 946 C C . PHE A 1 121 ? 3.492 -10.547 0.807 1 97.94 121 PHE A C 1
ATOM 948 O O . PHE A 1 121 ? 3.844 -9.82 1.737 1 97.94 121 PHE A O 1
ATOM 955 N N . MET A 1 122 ? 2.396 -11.344 0.861 1 95.75 122 MET A N 1
ATOM 956 C CA . MET A 1 122 ? 1.531 -11.273 2.035 1 95.75 122 MET A CA 1
ATOM 957 C C . MET A 1 122 ? 1.736 -12.492 2.93 1 95.75 122 MET A C 1
ATOM 959 O O . MET A 1 122 ? 1.916 -13.609 2.438 1 95.75 122 MET A O 1
ATOM 963 N N . PRO A 1 123 ? 1.66 -12.18 4.266 1 92.06 123 PRO A N 1
ATOM 964 C CA . PRO A 1 123 ? 1.682 -13.359 5.137 1 92.06 123 PRO A CA 1
ATOM 965 C C . PRO A 1 123 ? 0.45 -14.242 4.961 1 92.06 123 PRO A C 1
ATOM 967 O O . PRO A 1 123 ? -0.639 -13.742 4.672 1 92.06 123 PRO A O 1
ATOM 970 N N . ILE A 1 124 ? 0.671 -15.5 4.977 1 80.75 124 ILE A N 1
ATOM 971 C CA . ILE A 1 124 ? -0.445 -16.438 4.891 1 80.75 124 ILE A CA 1
ATOM 972 C C . ILE A 1 124 ? -1.189 -16.469 6.223 1 80.75 124 ILE A C 1
ATOM 974 O O . ILE A 1 124 ? -0.57 -16.562 7.285 1 80.75 124 ILE A O 1
ATOM 978 N N . SER A 1 125 ? -2.391 -15.961 6.242 1 65.44 125 SER A N 1
ATOM 979 C CA . SER A 1 125 ? -3.193 -16.109 7.453 1 65.44 125 SER A CA 1
ATOM 980 C C . SER A 1 125 ? -4 -17.391 7.43 1 65.44 125 SER A C 1
ATOM 982 O O . SER A 1 125 ? -4.324 -17.922 6.359 1 65.44 125 SER A O 1
ATOM 984 N N . MET B 1 1 ? 36.906 114.5 -14.758 1 29.83 1 MET B N 1
ATOM 985 C CA . MET B 1 1 ? 38.125 113.688 -15.023 1 29.83 1 MET B CA 1
ATOM 986 C C . MET B 1 1 ? 37.938 112.25 -14.586 1 29.83 1 MET B C 1
ATOM 988 O O . MET B 1 1 ? 37.969 111.938 -13.391 1 29.83 1 MET B O 1
ATOM 992 N N . GLY B 1 2 ? 37 111.5 -15.203 1 32.91 2 GLY B N 1
ATOM 993 C CA . GLY B 1 2 ? 36.094 110.375 -14.945 1 32.91 2 GLY B CA 1
ATOM 994 C C . GLY B 1 2 ? 36.844 109.062 -14.742 1 32.91 2 GLY B C 1
ATOM 995 O O . GLY B 1 2 ? 38 108.938 -15.133 1 32.91 2 GLY B O 1
ATOM 996 N N . ILE B 1 3 ? 36.281 108.188 -13.859 1 38.47 3 ILE B N 1
ATOM 997 C CA . ILE B 1 3 ? 36.469 107.125 -12.922 1 38.47 3 ILE B CA 1
ATOM 998 C C . ILE B 1 3 ? 36.688 105.812 -13.703 1 38.47 3 ILE B C 1
ATOM 1000 O O . ILE B 1 3 ? 35.75 105.312 -14.312 1 38.47 3 ILE B O 1
ATOM 1004 N N . PRO B 1 4 ? 37.812 105.688 -14.477 1 32.78 4 PRO B N 1
ATOM 1005 C CA . PRO B 1 4 ? 37.812 104.5 -15.391 1 32.78 4 PRO B CA 1
ATOM 1006 C C . PRO B 1 4 ? 37.531 103.188 -14.672 1 32.78 4 PRO B C 1
ATOM 1008 O O . PRO B 1 4 ? 37.625 103.125 -13.453 1 32.78 4 PRO B O 1
ATOM 1011 N N . LYS B 1 5 ? 37.188 102.062 -15.328 1 30.61 5 LYS B N 1
ATOM 1012 C CA . LYS B 1 5 ? 36.438 100.812 -15.617 1 30.61 5 LYS B CA 1
ATOM 1013 C C . LYS B 1 5 ? 37.125 99.625 -15.047 1 30.61 5 LYS B C 1
ATOM 1015 O O . LYS B 1 5 ? 36.5 98.562 -14.852 1 30.61 5 LYS B O 1
ATOM 1020 N N . PHE B 1 6 ? 38.594 99.688 -14.812 1 28.94 6 PHE B N 1
ATOM 1021 C CA . PHE B 1 6 ? 39.156 98.438 -15.391 1 28.94 6 PHE B CA 1
ATOM 1022 C C . PHE B 1 6 ? 38.75 97.25 -14.602 1 28.94 6 PHE B C 1
ATOM 1024 O O . PHE B 1 6 ? 38.312 97.312 -13.445 1 28.94 6 PHE B O 1
ATOM 1031 N N . ARG B 1 7 ? 39.312 95.938 -14.875 1 26.47 7 ARG B N 1
ATOM 1032 C CA . ARG B 1 7 ? 39.156 94.625 -15.438 1 26.47 7 ARG B CA 1
ATOM 1033 C C . ARG B 1 7 ? 39.156 93.562 -14.336 1 26.47 7 ARG B C 1
ATOM 1035 O O . ARG B 1 7 ? 38.25 92.75 -14.273 1 26.47 7 ARG B O 1
ATOM 1042 N N . GLU B 1 8 ? 40.281 92.812 -13.977 1 28.48 8 GLU B N 1
ATOM 1043 C CA . GLU B 1 8 ? 40.594 91.438 -14.297 1 28.48 8 GLU B CA 1
ATOM 1044 C C . GLU B 1 8 ? 40.438 90.562 -13.07 1 28.48 8 GLU B C 1
ATOM 1046 O O . GLU B 1 8 ? 41.219 89.625 -12.883 1 28.48 8 GLU B O 1
ATOM 1051 N N . ILE B 1 9 ? 39.562 90.75 -12.086 1 29.03 9 ILE B N 1
ATOM 1052 C CA . ILE B 1 9 ? 39.938 90 -10.883 1 29.03 9 ILE B CA 1
ATOM 1053 C C . ILE B 1 9 ? 39.781 88.5 -11.117 1 29.03 9 ILE B C 1
ATOM 1055 O O . ILE B 1 9 ? 38.656 88.062 -11.352 1 29.03 9 ILE B O 1
ATOM 1059 N N . LEU B 1 10 ? 40.719 87.812 -11.781 1 33.41 10 LEU B N 1
ATOM 1060 C CA . LEU B 1 10 ? 40.75 86.438 -12.188 1 33.41 10 LEU B CA 1
ATOM 1061 C C . LEU B 1 10 ? 40.781 85.5 -10.977 1 33.41 10 LEU B C 1
ATOM 1063 O O . LEU B 1 10 ? 41.781 84.812 -10.734 1 33.41 10 LEU B O 1
ATOM 1067 N N . LEU B 1 11 ? 40.094 85.688 -9.875 1 32.09 11 LEU B N 1
ATOM 1068 C CA . LEU B 1 11 ? 40.406 84.938 -8.641 1 32.09 11 LEU B CA 1
ATOM 1069 C C . LEU B 1 11 ? 40.031 83.5 -8.75 1 32.09 11 LEU B C 1
ATOM 1071 O O . LEU B 1 11 ? 40 82.75 -7.746 1 32.09 11 LEU B O 1
ATOM 1075 N N . CYS B 1 12 ? 40.219 82.688 -9.844 1 32.19 12 CYS B N 1
ATOM 1076 C CA . CYS B 1 12 ? 39.406 81.438 -9.766 1 32.19 12 CYS B CA 1
ATOM 1077 C C . CYS B 1 12 ? 40 80.5 -8.75 1 32.19 12 CYS B C 1
ATOM 1079 O O . CYS B 1 12 ? 41.125 80 -8.93 1 32.19 12 CYS B O 1
ATOM 1081 N N . PRO B 1 13 ? 40.125 80.688 -7.359 1 35.31 13 PRO B N 1
ATOM 1082 C CA . PRO B 1 13 ? 40.875 79.75 -6.508 1 35.31 13 PRO B CA 1
ATOM 1083 C C . PRO B 1 13 ? 40.344 78.375 -6.586 1 35.31 13 PRO B C 1
ATOM 1085 O O . PRO B 1 13 ? 39.125 78.125 -6.645 1 35.31 13 PRO B O 1
ATOM 1088 N N . GLY B 1 14 ? 40.812 77.438 -7.504 1 31.17 14 GLY B N 1
ATOM 1089 C CA . GLY B 1 14 ? 40.531 76.062 -7.777 1 31.17 14 GLY B CA 1
ATOM 1090 C C . GLY B 1 14 ? 40.625 75.188 -6.547 1 31.17 14 GLY B C 1
ATOM 1091 O O . GLY B 1 14 ? 41.594 75.25 -5.781 1 31.17 14 GLY B O 1
ATOM 1092 N N . ALA B 1 15 ? 39.5 74.875 -5.75 1 32.38 15 ALA B N 1
ATOM 1093 C CA . ALA B 1 15 ? 39.219 74.062 -4.594 1 32.38 15 ALA B CA 1
ATOM 1094 C C . ALA B 1 15 ? 39.625 72.625 -4.855 1 32.38 15 ALA B C 1
ATOM 1096 O O . ALA B 1 15 ? 39.188 72 -5.832 1 32.38 15 ALA B O 1
ATOM 1097 N N . THR B 1 16 ? 40.906 72.188 -4.758 1 33.97 16 THR B N 1
ATOM 1098 C CA . THR B 1 16 ? 41.469 70.875 -4.922 1 33.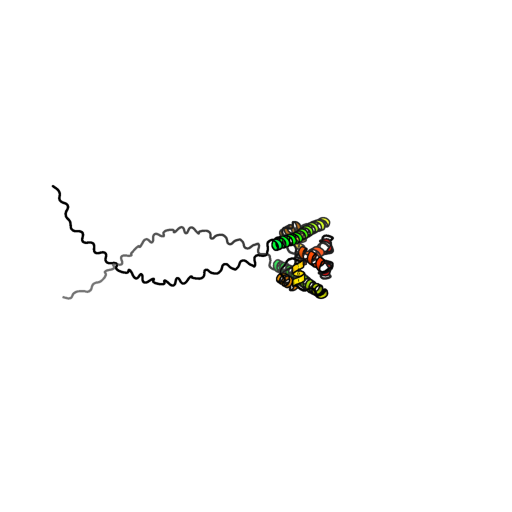97 16 THR B CA 1
ATOM 1099 C C . THR B 1 16 ? 40.875 69.875 -3.898 1 33.97 16 THR B C 1
ATOM 1101 O O . THR B 1 16 ? 41.219 69.938 -2.717 1 33.97 16 THR B O 1
ATOM 1104 N N . SER B 1 17 ? 39.5 69.75 -3.568 1 29.5 17 SER B N 1
ATOM 1105 C CA . SER B 1 17 ? 39.062 68.875 -2.5 1 29.5 17 SER B CA 1
ATOM 1106 C C . SER B 1 17 ? 39.531 67.438 -2.734 1 29.5 17 SER B C 1
ATOM 1108 O O . SER B 1 17 ? 39.312 66.875 -3.807 1 29.5 17 SER B O 1
ATOM 1110 N N . THR B 1 18 ? 40.688 67 -2.152 1 32.19 18 THR B N 1
ATOM 1111 C CA . THR B 1 18 ? 41.344 65.688 -2.068 1 32.19 18 THR B CA 1
ATOM 1112 C C . THR B 1 18 ? 40.375 64.625 -1.523 1 32.19 18 THR B C 1
ATOM 1114 O O . THR B 1 18 ? 39.875 64.75 -0.398 1 32.19 18 THR B O 1
ATOM 1117 N N . LYS B 1 19 ? 39.375 64.062 -2.316 1 32.28 19 LYS B N 1
ATOM 1118 C CA . LYS B 1 19 ? 38.438 63 -2.062 1 32.28 19 LYS B CA 1
ATOM 1119 C C . LYS B 1 19 ? 39.188 61.75 -1.583 1 32.28 19 LYS B C 1
ATOM 1121 O O . LYS B 1 19 ? 40 61.156 -2.314 1 32.28 19 LYS B O 1
ATOM 1126 N N . SER B 1 20 ? 39.719 61.719 -0.271 1 32.06 20 SER B N 1
ATOM 1127 C CA . SER B 1 20 ? 40.25 60.469 0.304 1 32.06 20 SER B CA 1
ATOM 1128 C C . SER B 1 20 ? 39.281 59.312 0.098 1 32.06 20 SER B C 1
ATOM 1130 O O . SER B 1 20 ? 38.094 59.406 0.477 1 32.06 20 SER B O 1
ATOM 1132 N N . LYS B 1 21 ? 39.375 58.562 -0.974 1 32.41 21 LYS B N 1
ATOM 1133 C CA . LYS B 1 21 ? 38.719 57.312 -1.36 1 32.41 21 LYS B CA 1
ATOM 1134 C C . LYS B 1 21 ? 38.844 56.25 -0.256 1 32.41 21 LYS B C 1
ATOM 1136 O O . LYS B 1 21 ? 39.938 55.812 0.041 1 32.41 21 LYS B O 1
ATOM 1141 N N . MET B 1 22 ? 38.219 56.5 0.967 1 33.12 22 MET B N 1
ATOM 1142 C CA . MET B 1 22 ? 38.188 55.375 1.928 1 33.12 22 MET B CA 1
ATOM 1143 C C . MET B 1 22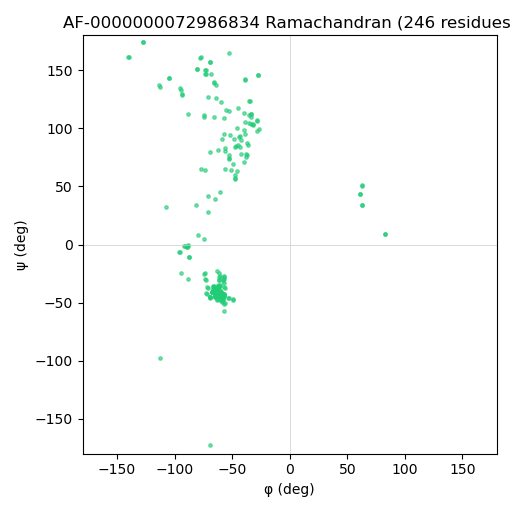 ? 37.781 54.094 1.253 1 33.12 22 MET B C 1
ATOM 1145 O O . MET B 1 22 ? 36.75 54.062 0.558 1 33.12 22 MET B O 1
ATOM 1149 N N . LEU B 1 23 ? 38.719 53.25 0.93 1 35 23 LEU B N 1
ATOM 1150 C CA . LEU B 1 23 ? 38.625 51.844 0.478 1 35 23 LEU B CA 1
ATOM 1151 C C . LEU B 1 23 ? 37.688 51.062 1.39 1 35 23 LEU B C 1
ATOM 1153 O O . LEU B 1 23 ? 38 50.812 2.561 1 35 23 LEU B O 1
ATOM 1157 N N . ILE B 1 24 ? 36.438 51.5 1.53 1 35.91 24 ILE B N 1
ATOM 1158 C CA . ILE B 1 24 ? 35.531 50.625 2.27 1 35.91 24 ILE B CA 1
ATOM 1159 C C . ILE B 1 24 ? 35.656 49.188 1.76 1 35.91 24 ILE B C 1
ATOM 1161 O O . ILE B 1 24 ? 35.406 48.938 0.58 1 35.91 24 ILE B O 1
ATOM 1165 N N . ARG B 1 25 ? 36.656 48.469 2.289 1 31.03 25 ARG B N 1
ATOM 1166 C CA . ARG B 1 25 ? 36.75 47 2.143 1 31.03 25 ARG B CA 1
ATOM 1167 C C . ARG B 1 25 ? 35.406 46.344 2.426 1 31.03 25 ARG B C 1
ATOM 1169 O O . ARG B 1 25 ? 34.906 46.375 3.559 1 31.03 25 ARG B O 1
ATOM 1176 N N . GLY B 1 26 ? 34.312 46.625 1.603 1 35.09 26 GLY B N 1
ATOM 1177 C CA . GLY B 1 26 ? 33.094 45.844 1.667 1 35.09 26 GLY B CA 1
ATOM 1178 C C . GLY B 1 26 ? 33.344 44.375 1.913 1 35.09 26 GLY B C 1
ATOM 1179 O O . GLY B 1 26 ? 34.031 43.719 1.141 1 35.09 26 GLY B O 1
ATOM 1180 N N . GLN B 1 27 ? 33.656 43.969 3.15 1 35.31 27 GLN B N 1
ATOM 1181 C CA . GLN B 1 27 ? 33.562 42.531 3.451 1 35.31 27 GLN B CA 1
ATOM 1182 C C . GLN B 1 27 ? 32.281 41.938 2.867 1 35.31 27 GLN B C 1
ATOM 1184 O O . GLN B 1 27 ? 31.188 42.312 3.238 1 35.31 27 GLN B O 1
ATOM 1189 N N . CYS B 1 28 ? 32.281 41.562 1.583 1 34.5 28 CYS B N 1
ATOM 1190 C CA . CYS B 1 28 ? 31.266 40.688 0.973 1 34.5 28 CYS B CA 1
ATOM 1191 C C . CYS B 1 28 ? 30.859 39.562 1.921 1 34.5 28 CYS B C 1
ATOM 1193 O O . CYS B 1 28 ? 31.672 38.719 2.268 1 34.5 28 CYS B O 1
ATOM 1195 N N . PHE B 1 29 ? 30.109 39.875 3.039 1 36.69 29 PHE B N 1
ATOM 1196 C CA . PHE B 1 29 ? 29.469 38.75 3.699 1 36.69 29 PHE B CA 1
ATOM 1197 C C . PHE B 1 29 ? 28.922 37.781 2.676 1 36.69 29 PHE B C 1
ATOM 1199 O O . PHE B 1 29 ? 28.141 38.156 1.792 1 36.69 29 PHE B O 1
ATOM 1206 N N . GLN B 1 30 ? 29.672 36.688 2.387 1 35.78 30 GLN B N 1
ATOM 1207 C CA . GLN B 1 30 ? 29.203 35.562 1.583 1 35.78 30 GLN B CA 1
ATOM 1208 C C . GLN B 1 30 ? 27.781 35.156 1.979 1 35.78 30 GLN B C 1
ATOM 1210 O O . GLN B 1 30 ? 27.5 34.906 3.156 1 35.78 30 GLN B O 1
ATOM 1215 N N . ALA B 1 31 ? 26.719 35.688 1.323 1 42.31 31 ALA B N 1
ATOM 1216 C CA . ALA B 1 31 ? 25.344 35.219 1.48 1 42.31 31 ALA B CA 1
ATOM 1217 C C . ALA B 1 31 ? 25.328 33.688 1.681 1 42.31 31 ALA B C 1
ATOM 1219 O O . ALA B 1 31 ? 26.141 32.969 1.101 1 42.31 31 ALA B O 1
ATOM 1220 N N . PRO B 1 32 ? 24.75 33.188 2.773 1 43.69 32 PRO B N 1
ATOM 1221 C CA . PRO B 1 32 ? 24.609 31.734 2.893 1 43.69 32 PRO B CA 1
ATOM 1222 C C . PRO B 1 32 ? 24.219 31.078 1.576 1 43.69 32 PRO B C 1
ATOM 1224 O O . PRO B 1 32 ? 23.531 31.688 0.752 1 43.69 32 PRO B O 1
ATOM 1227 N N . GLY B 1 33 ? 25.109 30.25 0.947 1 42.41 33 GLY B N 1
ATOM 1228 C CA . GLY B 1 33 ? 24.938 29.438 -0.253 1 42.41 33 GLY B CA 1
ATOM 1229 C C . GLY B 1 33 ? 23.516 28.922 -0.419 1 42.41 33 GLY B C 1
ATOM 1230 O O . GLY B 1 33 ? 22.891 28.516 0.557 1 42.41 33 GLY B O 1
ATOM 1231 N N . ILE B 1 34 ? 22.703 29.5 -1.308 1 44.31 34 ILE B N 1
ATOM 1232 C CA . ILE B 1 34 ? 21.5 28.828 -1.765 1 44.31 34 ILE B CA 1
ATOM 1233 C C . ILE B 1 34 ? 21.688 27.312 -1.69 1 44.31 34 ILE B C 1
ATOM 1235 O O . ILE B 1 34 ? 22.719 26.797 -2.127 1 44.31 34 ILE B O 1
ATOM 1239 N N . PRO B 1 35 ? 21.078 26.656 -0.749 1 48.25 35 PRO B N 1
ATOM 1240 C CA . PRO B 1 35 ? 21.203 25.188 -0.851 1 48.25 35 PRO B CA 1
ATOM 1241 C C . PRO B 1 35 ? 21.219 24.703 -2.297 1 48.25 35 PRO B C 1
ATOM 1243 O O . PRO B 1 35 ? 20.672 25.359 -3.182 1 48.25 35 PRO B O 1
ATOM 1246 N N . MET B 1 36 ? 22.344 24.188 -2.793 1 43.47 36 MET B N 1
ATOM 1247 C CA . MET B 1 36 ? 22.422 23.547 -4.105 1 43.47 36 MET B CA 1
ATOM 1248 C C . MET B 1 36 ? 21.078 22.938 -4.492 1 43.47 36 MET B C 1
ATOM 1250 O O . MET B 1 36 ? 20.422 22.297 -3.67 1 43.47 36 MET B O 1
ATOM 1254 N N . ARG B 1 37 ? 20.25 23.594 -5.281 1 46.88 37 ARG B N 1
ATOM 1255 C CA . ARG B 1 37 ? 19.156 22.844 -5.914 1 46.88 37 ARG B CA 1
ATOM 1256 C C . ARG B 1 37 ? 19.578 21.422 -6.238 1 46.88 37 ARG B C 1
ATOM 1258 O O . ARG B 1 37 ? 20.75 21.172 -6.547 1 46.88 37 ARG B O 1
ATOM 1265 N N . GLY B 1 38 ? 19.016 20.469 -5.59 1 48.41 38 GLY B N 1
ATOM 1266 C CA . GLY B 1 38 ? 19.297 19.094 -5.977 1 48.41 38 GLY B CA 1
ATOM 1267 C C . GLY B 1 38 ? 19.672 18.953 -7.441 1 48.41 38 GLY B C 1
ATOM 1268 O O . GLY B 1 38 ? 19.469 19.875 -8.234 1 48.41 38 GLY B O 1
ATOM 1269 N N . ARG B 1 39 ? 20.562 18.047 -7.918 1 52.78 39 ARG B N 1
ATOM 1270 C CA . ARG B 1 39 ? 20.984 17.766 -9.289 1 52.78 39 ARG B CA 1
ATOM 1271 C C . ARG B 1 39 ? 19.828 17.938 -10.258 1 52.78 39 ARG B C 1
ATOM 1273 O O . ARG B 1 39 ? 18.719 17.469 -10 1 52.78 39 ARG B O 1
ATOM 1280 N N . SER B 1 40 ? 19.859 19.062 -11.008 1 59.59 40 SER B N 1
ATOM 1281 C CA . SER B 1 40 ? 18.922 19.266 -12.109 1 59.59 40 SER B CA 1
ATOM 1282 C C . SER B 1 40 ? 18.656 17.953 -12.852 1 59.59 40 SER B C 1
ATOM 1284 O O . SER B 1 40 ? 19.578 17.359 -13.406 1 59.59 40 SER B O 1
ATOM 1286 N N . GLN B 1 41 ? 17.766 17.141 -12.516 1 61.25 41 GLN B N 1
ATOM 1287 C CA . GLN B 1 41 ? 17.406 15.945 -13.281 1 61.25 41 GLN B CA 1
ATOM 1288 C C . GLN B 1 41 ? 17.047 16.297 -14.719 1 61.25 41 GLN B C 1
ATOM 1290 O O . GLN B 1 41 ? 16.375 17.297 -14.977 1 61.25 41 GLN B O 1
ATOM 1295 N N . PRO B 1 42 ? 17.859 15.797 -15.711 1 67.94 42 PRO B N 1
ATOM 1296 C CA . PRO B 1 42 ? 17.484 16.062 -17.109 1 67.94 42 PRO B CA 1
ATOM 1297 C C . PRO B 1 42 ? 15.977 15.984 -17.344 1 67.94 42 PRO B C 1
ATOM 1299 O O . PRO B 1 42 ? 15.289 15.195 -16.688 1 67.94 42 PRO B O 1
ATOM 1302 N N . VAL B 1 43 ? 15.414 16.922 -18.219 1 64.19 43 VAL B N 1
ATOM 1303 C CA . VAL B 1 43 ? 14 17.062 -18.531 1 64.19 43 VAL B CA 1
ATOM 1304 C C . VAL B 1 43 ? 13.406 15.695 -18.891 1 64.19 43 VAL B C 1
ATOM 1306 O O . VAL B 1 43 ? 12.297 15.367 -18.469 1 64.19 43 VAL B O 1
ATOM 1309 N N . GLY B 1 44 ? 14.07 14.898 -19.781 1 63.62 44 GLY B N 1
ATOM 1310 C CA . GLY B 1 44 ? 13.594 13.578 -20.172 1 63.62 44 GLY B CA 1
ATOM 1311 C C . GLY B 1 44 ? 13.391 12.641 -19 1 63.62 44 GLY B C 1
ATOM 1312 O O . GLY B 1 44 ? 12.414 11.898 -18.953 1 63.62 44 GLY B O 1
ATOM 1313 N N . GLU B 1 45 ? 14.289 12.781 -18.078 1 69.5 45 GLU B N 1
ATOM 1314 C CA . GLU B 1 45 ? 14.219 11.938 -16.891 1 69.5 45 GLU B CA 1
ATOM 1315 C C . GLU B 1 45 ? 13.062 12.352 -15.977 1 69.5 45 GLU B C 1
ATOM 1317 O O . GLU B 1 45 ? 12.414 11.508 -15.352 1 69.5 45 GLU B O 1
ATOM 1322 N N . MET B 1 46 ? 12.859 13.578 -16.094 1 71.06 46 MET B N 1
ATOM 1323 C CA . MET B 1 46 ? 11.766 14.109 -15.289 1 71.06 46 MET B CA 1
ATOM 1324 C C . MET B 1 46 ? 10.422 13.602 -15.797 1 71.06 46 MET B C 1
ATOM 1326 O O . MET B 1 46 ? 9.547 13.234 -15.008 1 71.06 46 MET B O 1
ATOM 1330 N N . GLN B 1 47 ? 10.289 13.664 -17.094 1 71.5 47 GLN B N 1
ATOM 1331 C CA . GLN B 1 47 ? 9.031 13.219 -17.703 1 71.5 47 GLN B CA 1
ATOM 1332 C C . GLN B 1 47 ? 8.789 11.734 -17.422 1 71.5 47 GLN B C 1
ATOM 1334 O O . GLN B 1 47 ? 7.656 11.336 -17.141 1 71.5 47 GLN B O 1
ATOM 1339 N N . ALA B 1 48 ? 9.859 10.93 -17.578 1 67.88 48 ALA B N 1
ATOM 1340 C CA . ALA B 1 48 ? 9.734 9.492 -17.312 1 67.88 48 ALA B CA 1
ATOM 1341 C C . ALA B 1 48 ? 9.352 9.242 -15.859 1 67.88 48 ALA B C 1
ATOM 1343 O O . ALA B 1 48 ? 8.5 8.391 -15.578 1 67.88 48 ALA B O 1
ATOM 1344 N N . LYS B 1 49 ? 9.953 9.953 -15.086 1 70.25 49 LYS B N 1
ATOM 1345 C CA . LYS B 1 49 ? 9.648 9.812 -13.664 1 70.25 49 LYS B CA 1
ATOM 1346 C C . LYS B 1 49 ? 8.195 10.172 -13.367 1 70.25 49 LYS B C 1
ATOM 1348 O O . LYS B 1 49 ? 7.52 9.484 -12.609 1 70.25 49 LYS B O 1
ATOM 1353 N N . ASN B 1 50 ? 7.738 11.219 -13.984 1 72.06 50 ASN B N 1
ATOM 1354 C CA . ASN B 1 50 ? 6.371 11.68 -13.773 1 72.06 50 ASN B CA 1
ATOM 1355 C C . ASN B 1 50 ? 5.352 10.641 -14.227 1 72.06 50 ASN B C 1
ATOM 1357 O O . ASN B 1 50 ? 4.328 10.445 -13.57 1 72.06 50 ASN B O 1
ATOM 1361 N N . LEU B 1 51 ? 5.676 9.992 -15.328 1 72.19 51 LEU B N 1
ATOM 1362 C CA . LEU B 1 51 ? 4.77 8.977 -15.867 1 72.19 51 LEU B CA 1
ATOM 1363 C C . LEU B 1 51 ? 4.695 7.77 -14.938 1 72.19 51 LEU B C 1
ATOM 1365 O O . LEU B 1 51 ? 3.631 7.176 -14.773 1 72.19 51 LEU B O 1
ATOM 1369 N N . HIS B 1 52 ? 5.785 7.441 -14.461 1 75 52 HIS B N 1
ATOM 1370 C CA . HIS B 1 52 ? 5.812 6.293 -13.562 1 75 52 HIS B CA 1
ATOM 1371 C C . HIS B 1 52 ? 5.035 6.582 -12.281 1 75 52 HIS B C 1
ATOM 1373 O O . HIS B 1 52 ? 4.305 5.719 -11.789 1 75 52 HIS B O 1
ATOM 1379 N N . GLN B 1 53 ? 5.195 7.734 -11.812 1 74.5 53 GLN B N 1
ATOM 1380 C CA . GLN B 1 53 ? 4.406 8.125 -10.656 1 74.5 53 GLN B CA 1
ATOM 1381 C C . GLN B 1 53 ? 2.912 8.078 -10.961 1 74.5 53 GLN B C 1
ATOM 1383 O O . GLN B 1 53 ? 2.109 7.695 -10.109 1 74.5 53 GLN B O 1
ATOM 1388 N N . ALA B 1 54 ? 2.674 8.453 -12.266 1 74.94 54 ALA B N 1
ATOM 1389 C CA . ALA B 1 54 ? 1.28 8.406 -12.703 1 74.94 54 ALA B CA 1
ATOM 1390 C C . ALA B 1 54 ? 0.734 6.984 -12.648 1 74.94 54 ALA B C 1
ATOM 1392 O O . ALA B 1 54 ? -0.428 6.77 -12.297 1 74.94 54 ALA B O 1
ATOM 1393 N N . LYS B 1 55 ? 1.524 6.016 -13.031 1 78.94 55 LYS B N 1
ATOM 1394 C CA . LYS B 1 55 ? 1.087 4.621 -13.008 1 78.94 55 LYS B CA 1
ATOM 1395 C C . LYS B 1 55 ? 0.75 4.176 -11.586 1 78.94 55 LYS B C 1
ATOM 1397 O O . LYS B 1 55 ? -0.243 3.479 -11.367 1 78.94 55 LYS B O 1
ATOM 1402 N N . ASN B 1 56 ? 1.543 4.508 -10.648 1 83.44 56 ASN B N 1
ATOM 1403 C CA . ASN B 1 56 ? 1.282 4.164 -9.25 1 83.44 56 ASN B CA 1
ATOM 1404 C C . ASN B 1 56 ? -0.016 4.793 -8.75 1 83.44 56 ASN B C 1
ATOM 1406 O O . ASN B 1 56 ? -0.768 4.164 -8.008 1 83.44 56 ASN B O 1
ATOM 1410 N N . LEU B 1 57 ? -0.285 5.977 -9.367 1 85.19 57 LEU B N 1
ATOM 1411 C CA . LEU B 1 57 ? -1.513 6.668 -8.984 1 85.19 57 LEU B CA 1
ATOM 1412 C C . LEU B 1 57 ? -2.736 5.934 -9.523 1 85.19 57 LEU B C 1
ATOM 1414 O O . LEU B 1 57 ? -3.738 5.789 -8.82 1 85.19 57 LEU B O 1
ATOM 1418 N N . TYR B 1 58 ? -2.584 5.496 -10.805 1 90.56 58 TYR B N 1
ATOM 1419 C CA . TYR B 1 58 ? -3.68 4.75 -11.414 1 90.56 58 TYR B CA 1
ATOM 1420 C C . TYR B 1 58 ? -3.986 3.486 -10.625 1 90.56 58 TYR B C 1
ATOM 1422 O O . TYR B 1 58 ? -5.152 3.178 -10.359 1 90.56 58 TYR B O 1
ATOM 1430 N N . ASN B 1 59 ? -2.975 2.785 -10.234 1 92.12 59 ASN B N 1
ATOM 1431 C CA . ASN B 1 59 ? -3.174 1.567 -9.453 1 92.12 59 ASN B CA 1
ATOM 1432 C C . ASN B 1 59 ? -3.818 1.864 -8.102 1 92.12 59 ASN B C 1
ATOM 1434 O O . ASN B 1 59 ? -4.684 1.116 -7.648 1 92.12 59 ASN B O 1
ATOM 1438 N N . ASP B 1 60 ? -3.381 2.939 -7.531 1 93.19 60 ASP B N 1
ATOM 1439 C CA . ASP B 1 60 ? -3.926 3.287 -6.223 1 93.19 60 ASP B CA 1
ATOM 1440 C C . ASP B 1 60 ? -5.406 3.645 -6.324 1 93.19 6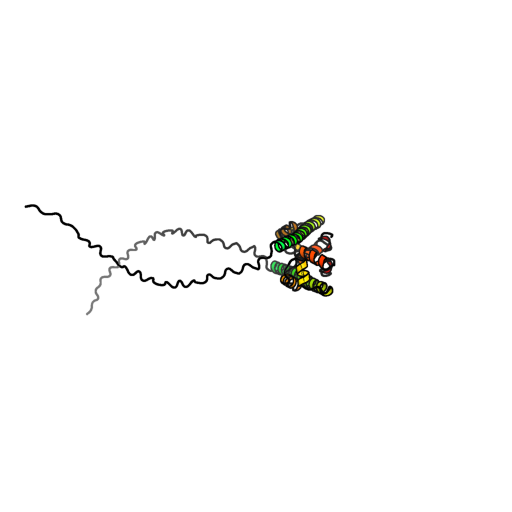0 ASP B C 1
ATOM 1442 O O . ASP B 1 60 ? -6.199 3.273 -5.457 1 93.19 60 ASP B O 1
ATOM 1446 N N . ILE B 1 61 ? -5.781 4.379 -7.352 1 95.44 61 ILE B N 1
ATOM 1447 C CA . ILE B 1 61 ? -7.18 4.719 -7.574 1 95.44 61 ILE B CA 1
ATOM 1448 C C . ILE B 1 61 ? -7.988 3.447 -7.82 1 95.44 61 ILE B C 1
ATOM 1450 O O . ILE B 1 61 ? -9.086 3.289 -7.285 1 95.44 61 ILE B O 1
ATOM 1454 N N . PHE B 1 62 ? -7.449 2.547 -8.617 1 97.31 62 PHE B N 1
ATOM 1455 C CA . PHE B 1 62 ? -8.102 1.275 -8.898 1 97.31 62 PHE B CA 1
ATOM 1456 C C . PHE B 1 62 ? -8.359 0.5 -7.613 1 97.31 62 PHE B C 1
ATOM 1458 O O . PHE B 1 62 ? -9.461 -0.012 -7.395 1 97.31 62 PHE B O 1
ATOM 1465 N N . VAL B 1 63 ? -7.352 0.466 -6.762 1 97.75 63 VAL B N 1
ATOM 1466 C CA . VAL B 1 63 ? -7.461 -0.215 -5.477 1 97.75 63 VAL B CA 1
ATOM 1467 C C . VAL B 1 63 ? -8.609 0.388 -4.668 1 97.75 63 VAL B C 1
ATOM 1469 O O . VAL B 1 63 ? -9.461 -0.337 -4.148 1 97.75 63 VAL B O 1
ATOM 1472 N N . GLY B 1 64 ? -8.625 1.693 -4.578 1 98.44 64 GLY B N 1
ATOM 1473 C CA . GLY B 1 64 ? -9.68 2.365 -3.84 1 98.44 64 GLY B CA 1
ATOM 1474 C C . GLY B 1 64 ? -11.07 2.033 -4.348 1 98.44 64 GLY B C 1
ATOM 1475 O O . GLY B 1 64 ? -11.977 1.766 -3.557 1 98.44 64 GLY B O 1
ATOM 1476 N N . LYS B 1 65 ? -11.266 2.033 -5.617 1 98.44 65 LYS B N 1
ATOM 1477 C CA . LYS B 1 65 ? -12.547 1.706 -6.227 1 98.44 65 LYS B CA 1
ATOM 1478 C C . LYS B 1 65 ? -12.961 0.274 -5.902 1 98.44 65 LYS B C 1
ATOM 1480 O O . LYS B 1 65 ? -14.141 -0.001 -5.68 1 98.44 65 LYS B O 1
ATOM 1485 N N . LYS B 1 66 ? -12.016 -0.606 -5.875 1 98.56 66 LYS B N 1
ATOM 1486 C CA . LYS B 1 66 ? -12.312 -2.006 -5.586 1 98.56 66 LYS B CA 1
ATOM 1487 C C . LYS B 1 66 ? -12.672 -2.199 -4.113 1 98.56 66 LYS B C 1
ATOM 1489 O O . LYS B 1 66 ? -13.516 -3.035 -3.783 1 98.56 66 LYS B O 1
ATOM 1494 N N . ILE B 1 67 ? -12 -1.458 -3.273 1 98.75 67 ILE B N 1
ATOM 1495 C CA . ILE B 1 67 ? -12.367 -1.494 -1.861 1 98.75 67 ILE B CA 1
ATOM 1496 C C . ILE B 1 67 ? -13.836 -1.085 -1.701 1 98.75 67 ILE B C 1
ATOM 1498 O O . ILE B 1 67 ? -14.609 -1.781 -1.044 1 98.75 67 ILE B O 1
ATOM 1502 N N . ARG B 1 68 ? -14.164 -0.019 -2.348 1 98.81 68 ARG B N 1
ATOM 1503 C CA . ARG B 1 68 ? -15.539 0.469 -2.295 1 98.81 68 ARG B CA 1
ATOM 1504 C C . ARG B 1 68 ? -16.516 -0.571 -2.844 1 98.81 68 ARG B C 1
ATOM 1506 O O . ARG B 1 68 ? -17.531 -0.862 -2.219 1 98.81 68 ARG B O 1
ATOM 1513 N N . PHE B 1 69 ? -16.203 -1.119 -3.971 1 98.81 69 PHE B N 1
ATOM 1514 C CA . PHE B 1 69 ? -17.031 -2.109 -4.645 1 98.81 69 PHE B CA 1
ATOM 1515 C C . PHE B 1 69 ? -17.297 -3.303 -3.732 1 98.81 69 PHE B C 1
ATOM 1517 O O . PHE B 1 69 ? -18.453 -3.68 -3.518 1 98.81 69 PHE B O 1
ATOM 1524 N N . ARG B 1 70 ? -16.266 -3.826 -3.184 1 98.69 70 ARG B N 1
ATOM 1525 C CA . ARG B 1 70 ? -16.391 -5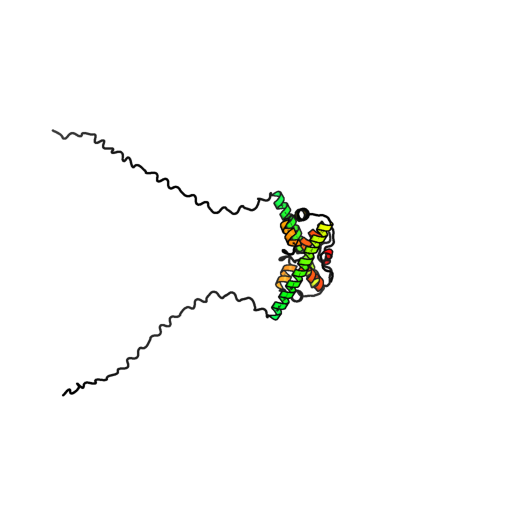.027 -2.365 1 98.69 70 ARG B CA 1
ATOM 1526 C C . ARG B 1 70 ? -17.125 -4.723 -1.062 1 98.69 70 ARG B C 1
ATOM 1528 O O . ARG B 1 70 ? -17.953 -5.516 -0.61 1 98.69 70 ARG B O 1
ATOM 1535 N N . ARG B 1 71 ? -16.734 -3.631 -0.449 1 98.69 71 ARG B N 1
ATOM 1536 C CA . ARG B 1 71 ? -17.422 -3.215 0.769 1 98.69 71 ARG B CA 1
ATOM 1537 C C . ARG B 1 71 ? -18.922 -3.105 0.54 1 98.69 71 ARG B C 1
ATOM 1539 O O . ARG B 1 71 ? -19.719 -3.607 1.339 1 98.69 71 ARG B O 1
ATOM 1546 N N . LYS B 1 72 ? -19.312 -2.498 -0.531 1 98.69 72 LYS B N 1
ATOM 1547 C CA . LYS B 1 72 ? -20.719 -2.311 -0.861 1 98.69 72 LYS B CA 1
ATOM 1548 C C . LYS B 1 72 ? -21.391 -3.646 -1.157 1 98.69 72 LYS B C 1
ATOM 1550 O O . LYS B 1 72 ? -22.547 -3.857 -0.788 1 98.69 72 LYS B O 1
ATOM 1555 N N . MET B 1 73 ? -20.688 -4.484 -1.812 1 98.44 73 MET B N 1
ATOM 1556 C CA . MET B 1 73 ? -21.203 -5.816 -2.105 1 98.44 73 MET B CA 1
ATOM 1557 C C . MET B 1 73 ? -21.578 -6.551 -0.82 1 98.44 73 MET B C 1
ATOM 1559 O O . MET B 1 73 ? -22.516 -7.352 -0.802 1 98.44 73 MET B O 1
ATOM 1563 N N . LEU B 1 74 ? -20.906 -6.324 0.213 1 98.12 74 LEU B N 1
ATOM 1564 C CA . LEU B 1 74 ? -21.156 -6.957 1.505 1 98.12 74 LEU B CA 1
ATOM 1565 C C . LEU B 1 74 ? -22.156 -6.148 2.326 1 98.12 74 LEU B C 1
ATOM 1567 O O . LEU B 1 74 ? -22.406 -6.465 3.49 1 98.12 74 LEU B O 1
ATOM 1571 N N . LYS B 1 75 ? -22.594 -5.031 1.792 1 98.5 75 LYS B N 1
ATOM 1572 C CA . LYS B 1 75 ? -23.547 -4.133 2.451 1 98.5 75 LYS B CA 1
ATOM 1573 C C . LYS B 1 75 ? -22.953 -3.57 3.742 1 98.5 75 LYS B C 1
ATOM 1575 O O . LYS B 1 75 ? -23.672 -3.4 4.734 1 98.5 75 LYS B O 1
ATOM 1580 N N . MET B 1 76 ? -21.75 -3.369 3.715 1 98.38 76 MET B N 1
ATOM 1581 C CA . MET B 1 76 ? -21.016 -2.816 4.852 1 98.38 76 MET B CA 1
ATOM 1582 C C . MET B 1 76 ? -20.859 -1.306 4.711 1 98.38 76 MET B C 1
ATOM 1584 O O . MET B 1 76 ? -20.531 -0.809 3.633 1 98.38 76 MET B O 1
ATOM 1588 N N . SER B 1 77 ? -21.125 -0.642 5.809 1 98.62 77 SER B N 1
ATOM 1589 C CA . SER B 1 77 ? -20.938 0.805 5.793 1 98.62 77 SER B CA 1
ATOM 1590 C C . SER B 1 77 ? -19.469 1.173 5.93 1 98.62 77 SER B C 1
ATOM 1592 O O . SER B 1 77 ? -18.656 0.351 6.359 1 98.62 77 SER B O 1
ATOM 1594 N N . GLN B 1 78 ? -19.156 2.391 5.539 1 98.5 78 GLN B N 1
ATOM 1595 C CA . GLN B 1 78 ? -17.812 2.895 5.75 1 98.5 78 GLN B CA 1
ATOM 1596 C C . GLN B 1 78 ? -17.453 2.932 7.234 1 98.5 78 GLN B C 1
ATOM 1598 O O . GLN B 1 78 ? -16.328 2.654 7.621 1 98.5 78 GLN B O 1
ATOM 1603 N N . LYS B 1 79 ? -18.422 3.236 8.008 1 98.44 79 LYS B N 1
ATOM 1604 C CA . LYS B 1 79 ? -18.219 3.295 9.453 1 98.44 79 LYS B CA 1
ATOM 1605 C C . LYS B 1 79 ? -17.844 1.926 10.016 1 98.44 79 LYS B C 1
ATOM 1607 O O . LYS B 1 79 ? -16.938 1.812 10.836 1 98.44 79 LYS B O 1
ATOM 1612 N N . THR B 1 80 ? -18.547 0.931 9.547 1 98.56 80 THR B N 1
ATOM 1613 C CA . THR B 1 80 ? -18.266 -0.424 10.008 1 98.56 80 THR B CA 1
ATOM 1614 C C . THR B 1 80 ? -16.859 -0.854 9.617 1 98.56 80 THR B C 1
ATOM 1616 O O . THR B 1 80 ? -16.125 -1.399 10.438 1 98.56 80 THR B O 1
ATOM 1619 N N . LEU B 1 81 ? -16.484 -0.647 8.398 1 98.25 81 LEU B N 1
ATOM 1620 C CA . LEU B 1 81 ? -15.125 -0.962 7.953 1 98.25 81 LEU B CA 1
ATOM 1621 C C . LEU B 1 81 ? -14.094 -0.181 8.75 1 98.25 81 LEU B C 1
ATOM 1623 O O . LEU B 1 81 ? -13.062 -0.733 9.156 1 98.25 81 LEU B O 1
ATOM 1627 N N . ALA B 1 82 ? -14.359 1.071 8.984 1 97.75 82 ALA B N 1
ATOM 1628 C CA . ALA B 1 82 ? -13.469 1.94 9.742 1 97.75 82 ALA B CA 1
ATOM 1629 C C . ALA B 1 82 ? -13.258 1.404 11.156 1 97.75 82 ALA B C 1
ATOM 1631 O O . ALA B 1 82 ? -12.133 1.4 11.664 1 97.75 82 ALA B O 1
ATOM 1632 N N . ASP B 1 83 ? -14.32 0.943 11.727 1 96.62 83 ASP B N 1
ATOM 1633 C CA . ASP B 1 83 ? -14.25 0.381 13.07 1 96.62 83 ASP B CA 1
ATOM 1634 C C . ASP B 1 83 ? -13.367 -0.862 13.102 1 96.62 83 ASP B C 1
ATOM 1636 O O . ASP B 1 83 ? -12.555 -1.028 14.016 1 96.62 83 ASP B O 1
ATOM 1640 N N . HIS B 1 84 ? -13.492 -1.645 12.094 1 95.69 84 HIS B N 1
ATOM 1641 C CA . HIS B 1 84 ? -12.672 -2.85 12.016 1 95.69 84 HIS B CA 1
ATOM 1642 C C . HIS B 1 84 ? -11.203 -2.504 11.852 1 95.69 84 HIS B C 1
ATOM 1644 O O . HIS B 1 84 ? -10.336 -3.186 12.398 1 95.69 84 HIS B O 1
ATOM 1650 N N . LEU B 1 85 ? -10.906 -1.455 11.133 1 94.19 85 LEU B N 1
ATOM 1651 C CA . LEU B 1 85 ? -9.539 -1.041 10.836 1 94.19 85 LEU B CA 1
ATOM 1652 C C . LEU B 1 85 ? -9 -0.128 11.938 1 94.19 85 LEU B C 1
ATOM 1654 O O . LEU B 1 85 ? -7.816 0.212 11.938 1 94.19 85 LEU B O 1
ATOM 1658 N N . ARG B 1 86 ? -9.922 0.295 12.812 1 93.62 86 ARG B N 1
ATOM 1659 C CA . ARG B 1 86 ? -9.602 1.235 13.883 1 93.62 86 ARG B CA 1
ATOM 1660 C C . ARG B 1 86 ? -9.102 2.559 13.305 1 93.62 86 ARG B C 1
ATOM 1662 O O . ARG B 1 86 ? -8.086 3.096 13.766 1 93.62 86 ARG B O 1
ATOM 1669 N N . VAL B 1 87 ? -9.758 3.014 12.297 1 93.62 87 VAL B N 1
ATOM 1670 C CA . VAL B 1 87 ? -9.531 4.324 11.688 1 93.62 87 VAL B CA 1
ATOM 1671 C C . VAL B 1 87 ? -10.852 5.086 11.602 1 93.62 87 VAL B C 1
ATOM 1673 O O . VAL B 1 87 ? -11.906 4.562 11.984 1 93.62 87 VAL B O 1
ATOM 1676 N N . SER B 1 88 ? -10.688 6.312 11.18 1 95.38 88 SER B N 1
ATOM 1677 C CA . SER B 1 88 ? -11.891 7.117 11.023 1 95.38 88 SER B CA 1
ATOM 1678 C C . SER B 1 88 ? -12.602 6.797 9.711 1 95.38 88 SER B C 1
ATOM 1680 O O . SER B 1 88 ? -11.969 6.387 8.742 1 95.38 88 SER B O 1
ATOM 1682 N N . SER B 1 89 ? -13.977 6.996 9.781 1 97.44 89 SER B N 1
ATOM 1683 C CA . SER B 1 89 ? -14.742 6.84 8.555 1 97.44 89 SER B CA 1
ATOM 1684 C C . SER B 1 89 ? -14.234 7.777 7.461 1 97.44 89 SER B C 1
ATOM 1686 O O . SER B 1 89 ? -14.297 7.449 6.277 1 97.44 89 SER B O 1
ATOM 1688 N N . GLN B 1 90 ? -13.68 8.859 7.883 1 97.69 90 GLN B N 1
ATOM 1689 C CA . GLN B 1 90 ? -13.102 9.805 6.93 1 97.69 90 GLN B CA 1
ATOM 1690 C C . GLN B 1 90 ? -11.914 9.188 6.199 1 97.69 90 GLN B C 1
ATOM 1692 O O . GLN B 1 90 ? -11.727 9.406 5.004 1 97.69 90 GLN B O 1
ATOM 1697 N N . GLN B 1 91 ? -11.125 8.414 6.945 1 97 91 GLN B N 1
ATOM 1698 C CA . GLN B 1 91 ? -9.977 7.75 6.344 1 97 91 GLN B CA 1
ATOM 1699 C C . GLN B 1 91 ? -10.414 6.727 5.301 1 97 91 GLN B C 1
ATOM 1701 O O . GLN B 1 91 ? -9.789 6.594 4.25 1 97 91 GLN B O 1
ATOM 1706 N N . ILE B 1 92 ? -11.445 5.996 5.57 1 98.31 92 ILE B N 1
ATOM 1707 C CA . ILE B 1 92 ? -11.992 5.051 4.602 1 98.31 92 ILE B CA 1
ATOM 1708 C C . ILE B 1 92 ? -12.445 5.797 3.35 1 98.31 92 ILE B C 1
ATOM 1710 O O . ILE B 1 92 ? -12.195 5.352 2.229 1 98.31 92 ILE B O 1
ATOM 1714 N N . GLN B 1 93 ? -13.109 6.91 3.555 1 98.31 93 GLN B N 1
ATOM 1715 C CA . GLN B 1 93 ? -13.539 7.723 2.424 1 98.31 93 GLN B CA 1
ATOM 1716 C C . GLN B 1 93 ? -12.352 8.141 1.559 1 98.31 93 GLN B C 1
ATOM 1718 O O . GLN B 1 93 ? -12.414 8.055 0.33 1 98.31 93 GLN B O 1
ATOM 1723 N N . LYS B 1 94 ? -11.289 8.531 2.234 1 98.25 94 LYS B N 1
ATOM 1724 C CA . LYS B 1 94 ? -10.086 8.961 1.523 1 98.25 94 LYS B CA 1
ATOM 1725 C C . LYS B 1 94 ? -9.453 7.797 0.767 1 98.25 94 LYS B C 1
ATOM 1727 O O . LYS B 1 94 ? -8.938 7.977 -0.339 1 98.25 94 LYS B O 1
ATOM 1732 N N . TYR B 1 95 ? -9.461 6.574 1.295 1 97.88 95 TYR B N 1
ATOM 1733 C CA . TYR B 1 95 ? -8.961 5.391 0.605 1 97.88 95 TYR B CA 1
ATOM 1734 C C . TYR B 1 95 ? -9.812 5.082 -0.624 1 97.88 95 TYR B C 1
ATOM 1736 O O . TYR B 1 95 ? -9.281 4.91 -1.724 1 97.88 95 TYR B O 1
ATOM 1744 N N . GLU B 1 96 ? -11.094 5.156 -0.428 1 98.25 96 GLU B N 1
ATOM 1745 C CA . GLU B 1 96 ? -12.016 4.699 -1.464 1 98.25 96 GLU B CA 1
ATOM 1746 C C . GLU B 1 96 ? -12.07 5.688 -2.627 1 98.25 96 GLU B C 1
ATOM 1748 O O . GLU B 1 96 ? -12.398 5.309 -3.754 1 98.25 96 GLU B O 1
ATOM 1753 N N . THR B 1 97 ? -11.758 6.934 -2.387 1 96.12 97 THR B N 1
ATOM 1754 C CA . THR B 1 97 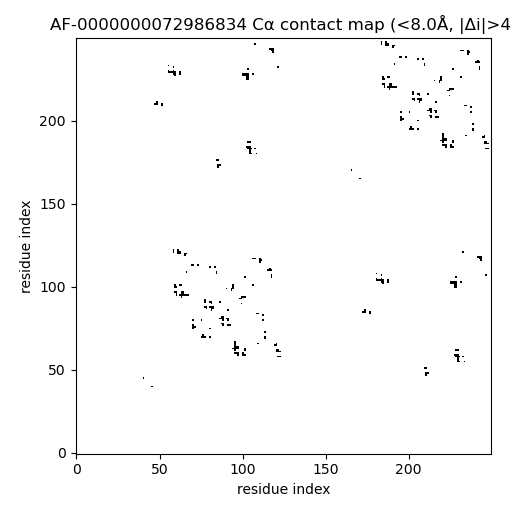? -11.805 7.961 -3.426 1 96.12 97 THR B CA 1
ATOM 1755 C C . THR B 1 97 ? -10.422 8.164 -4.039 1 96.12 97 THR B C 1
ATOM 1757 O O . THR B 1 97 ? -10.273 8.922 -5 1 96.12 97 THR B O 1
ATOM 1760 N N . GLY B 1 98 ? -9.445 7.57 -3.533 1 95.19 98 GLY B N 1
ATOM 1761 C CA . GLY B 1 98 ? -8.094 7.684 -4.051 1 95.19 98 GLY B CA 1
ATOM 1762 C C . GLY B 1 98 ? -7.371 8.922 -3.564 1 95.19 98 GLY B C 1
ATOM 1763 O O . GLY B 1 98 ? -6.27 9.227 -4.031 1 95.19 98 GLY B O 1
ATOM 1764 N N . LEU B 1 99 ? -7.91 9.672 -2.605 1 94.62 99 LEU B N 1
ATOM 1765 C CA . LEU B 1 99 ? -7.254 10.844 -2.049 1 94.62 99 LEU B CA 1
ATOM 1766 C C . LEU B 1 99 ? -6.016 10.453 -1.252 1 94.62 99 LEU B C 1
ATOM 1768 O O . LEU B 1 99 ? -5.012 11.172 -1.258 1 94.62 99 LEU B O 1
ATOM 1772 N N . ASN B 1 100 ? -6.102 9.375 -0.481 1 95.81 100 ASN B N 1
ATOM 1773 C CA . ASN B 1 100 ? -4.965 8.758 0.196 1 95.81 100 ASN B CA 1
ATOM 1774 C C . ASN B 1 100 ? -4.656 7.375 -0.366 1 95.81 100 ASN B C 1
ATOM 1776 O O . ASN B 1 100 ? -5.57 6.598 -0.652 1 95.81 100 ASN B O 1
ATOM 1780 N N . ARG B 1 101 ? -3.391 7.137 -0.574 1 94.69 101 ARG B N 1
ATOM 1781 C CA . ARG B 1 101 ? -2.99 5.793 -0.988 1 94.69 101 ARG B CA 1
ATOM 1782 C C . ARG B 1 101 ? -3.102 4.809 0.17 1 94.69 101 ARG B C 1
ATOM 1784 O O . ARG B 1 101 ? -2.844 5.164 1.322 1 94.69 101 ARG B O 1
ATOM 1791 N N . VAL B 1 102 ? -3.432 3.615 -0.175 1 96.69 102 VAL B N 1
ATOM 1792 C CA . VAL B 1 102 ? -3.471 2.545 0.815 1 96.69 102 VAL B CA 1
ATOM 1793 C C . VAL B 1 102 ? -2.133 1.81 0.835 1 96.69 102 VAL B C 1
ATOM 1795 O O . VAL B 1 102 ? -1.59 1.465 -0.218 1 96.69 102 VAL B O 1
ATOM 1798 N N . SER B 1 103 ? -1.602 1.677 2.037 1 96 103 SER B N 1
ATOM 1799 C CA . SER B 1 103 ? -0.38 0.884 2.139 1 96 103 SER B CA 1
ATOM 1800 C C . SER B 1 103 ? -0.658 -0.595 1.891 1 96 103 SER B C 1
ATOM 1802 O O . SER B 1 103 ? -1.796 -1.05 2.029 1 96 103 SER B O 1
ATOM 1804 N N . ALA B 1 104 ? 0.342 -1.328 1.509 1 96.5 104 ALA B N 1
ATOM 1805 C CA . ALA B 1 104 ? 0.192 -2.766 1.291 1 96.5 104 ALA B CA 1
ATOM 1806 C C . ALA B 1 104 ? -0.264 -3.467 2.566 1 96.5 104 ALA B C 1
ATOM 1808 O O . ALA B 1 104 ? -1.106 -4.367 2.52 1 96.5 104 ALA B O 1
ATOM 1809 N N . GLY B 1 105 ? 0.263 -3.098 3.697 1 94.88 105 GLY B N 1
ATOM 1810 C CA . GLY B 1 105 ? -0.138 -3.682 4.969 1 94.88 105 GLY B CA 1
ATOM 1811 C C . GLY B 1 105 ? -1.591 -3.416 5.312 1 94.88 105 GLY B C 1
ATOM 1812 O O . GLY B 1 105 ? -2.305 -4.316 5.758 1 94.88 105 GLY B O 1
ATOM 1813 N N . CYS B 1 106 ? -2.006 -2.24 5.117 1 95.44 106 CYS B N 1
ATOM 1814 C CA . CYS B 1 106 ? -3.398 -1.882 5.363 1 95.44 106 CYS B CA 1
ATOM 1815 C C . CYS B 1 106 ? -4.332 -2.623 4.414 1 95.44 106 CYS B C 1
ATOM 1817 O O . CYS B 1 106 ? -5.395 -3.096 4.82 1 95.44 106 CYS B O 1
ATOM 1819 N N . LEU B 1 107 ? -3.904 -2.727 3.186 1 96.94 107 LEU B N 1
ATOM 1820 C CA . LEU B 1 107 ? -4.719 -3.422 2.195 1 96.94 107 LEU B CA 1
ATOM 1821 C C . LEU B 1 107 ? -4.902 -4.887 2.574 1 96.94 107 LEU B C 1
ATOM 1823 O O . LEU B 1 107 ? -5.965 -5.469 2.344 1 96.94 107 LEU B O 1
ATOM 1827 N N . LYS B 1 108 ? -3.881 -5.484 3.129 1 96.31 108 LYS B N 1
ATOM 1828 C CA . LYS B 1 108 ? -3.99 -6.867 3.584 1 96.31 108 LYS B CA 1
ATOM 1829 C C . LYS B 1 108 ? -5.059 -7.008 4.664 1 96.31 108 LYS B C 1
ATOM 1831 O O . LYS B 1 108 ? -5.855 -7.949 4.641 1 96.31 108 LYS B O 1
ATOM 1836 N N . GLU B 1 109 ? -5.09 -6.113 5.512 1 94.94 109 GLU B N 1
ATOM 1837 C CA . GLU B 1 109 ? -6.109 -6.133 6.555 1 94.94 109 GLU B CA 1
ATOM 1838 C C . GLU B 1 109 ? -7.508 -5.953 5.965 1 94.94 109 GLU B C 1
ATOM 1840 O O . GLU B 1 109 ? -8.445 -6.66 6.348 1 94.94 109 GLU B O 1
ATOM 1845 N N . ILE B 1 110 ? -7.566 -5.027 5.078 1 97.19 110 ILE B N 1
ATOM 1846 C CA . ILE B 1 110 ? -8.836 -4.789 4.406 1 97.19 110 ILE B CA 1
ATOM 1847 C C . ILE B 1 110 ? -9.281 -6.059 3.684 1 97.19 110 ILE B C 1
ATOM 1849 O O . ILE B 1 110 ? -10.453 -6.438 3.752 1 97.19 110 ILE B O 1
ATOM 1853 N N . ALA B 1 111 ? -8.414 -6.68 3.023 1 97.81 111 ALA B N 1
ATOM 1854 C CA . ALA B 1 111 ? -8.719 -7.922 2.318 1 97.81 111 ALA B CA 1
ATOM 1855 C C . ALA B 1 111 ? -9.266 -8.977 3.275 1 97.81 111 ALA B C 1
ATOM 1857 O O . ALA B 1 111 ? -10.219 -9.688 2.949 1 97.81 111 ALA B O 1
ATOM 1858 N N . ASP B 1 112 ? -8.672 -9.07 4.406 1 96.12 112 ASP B N 1
ATOM 1859 C CA . ASP B 1 112 ? -9.117 -10.031 5.406 1 96.12 112 ASP B CA 1
ATOM 1860 C C . ASP B 1 112 ? -10.523 -9.703 5.898 1 96.12 112 ASP B C 1
ATOM 1862 O O . ASP B 1 112 ? -11.367 -10.594 6.016 1 96.12 112 ASP B O 1
ATOM 1866 N N . ILE B 1 113 ? -10.711 -8.469 6.133 1 96.5 113 ILE B N 1
ATOM 1867 C CA . ILE B 1 113 ? -12 -8.023 6.648 1 96.5 113 ILE B CA 1
ATOM 1868 C C . ILE B 1 113 ? -13.086 -8.266 5.598 1 96.5 113 ILE B C 1
ATOM 1870 O O . ILE B 1 113 ? -14.195 -8.68 5.926 1 96.5 113 ILE B O 1
ATOM 1874 N N . LEU B 1 114 ? -12.766 -8.008 4.375 1 98.12 114 LEU B N 1
ATOM 1875 C CA . LEU B 1 114 ? -13.742 -8.102 3.293 1 98.12 114 LEU B CA 1
ATOM 1876 C C . LEU B 1 114 ? -13.781 -9.516 2.723 1 98.12 114 LEU B C 1
ATOM 1878 O O . LEU B 1 114 ? -14.516 -9.781 1.767 1 98.12 114 LEU B O 1
ATOM 1882 N N . ASN B 1 115 ? -12.992 -10.43 3.201 1 97.62 115 ASN B N 1
ATOM 1883 C CA . ASN B 1 115 ? -12.992 -11.859 2.887 1 97.62 115 ASN B CA 1
ATOM 1884 C C . ASN B 1 115 ? -12.672 -12.102 1.415 1 97.62 115 ASN B C 1
ATOM 1886 O O . ASN B 1 115 ? -13.383 -12.852 0.74 1 97.62 115 ASN B O 1
ATOM 1890 N N . VAL B 1 116 ? -11.641 -11.516 0.933 1 97.56 116 VAL B N 1
ATOM 1891 C CA . VAL B 1 116 ? -11.125 -11.719 -0.417 1 97.56 116 VAL B CA 1
ATOM 1892 C C . VAL B 1 116 ? -9.602 -11.766 -0.385 1 97.56 116 VAL B C 1
ATOM 1894 O O . VAL B 1 116 ? -8.977 -11.344 0.592 1 97.56 116 VAL B O 1
ATOM 1897 N N . SER B 1 117 ? -9.047 -12.328 -1.474 1 96.56 117 SER B N 1
ATOM 1898 C CA . SER B 1 117 ? -7.602 -12.297 -1.642 1 96.56 117 SER B CA 1
ATOM 1899 C C . SER B 1 117 ? -7.125 -10.898 -2.021 1 96.56 117 SER B C 1
ATOM 1901 O O . SER B 1 117 ? -7.848 -10.141 -2.678 1 96.56 117 SER B O 1
ATOM 1903 N N . ILE B 1 118 ? -5.938 -10.586 -1.633 1 96.25 118 ILE B N 1
ATOM 1904 C CA . ILE B 1 118 ? -5.395 -9.266 -1.949 1 96.25 118 ILE B CA 1
ATOM 1905 C C . ILE B 1 118 ? -5.316 -9.094 -3.463 1 96.25 118 ILE B C 1
ATOM 1907 O O . ILE B 1 118 ? -5.379 -7.969 -3.967 1 96.25 118 ILE B O 1
ATOM 1911 N N . ALA B 1 119 ? -5.172 -10.156 -4.18 1 96.25 119 ALA B N 1
ATOM 1912 C CA . ALA B 1 119 ? -5.09 -10.117 -5.637 1 96.25 119 ALA B CA 1
ATOM 1913 C C . ALA B 1 119 ? -6.371 -9.555 -6.242 1 96.25 119 ALA B C 1
ATOM 1915 O O . ALA B 1 119 ? -6.355 -9.031 -7.359 1 96.25 119 ALA B O 1
ATOM 1916 N N . PHE B 1 120 ? -7.449 -9.648 -5.551 1 97.25 120 PHE B N 1
ATOM 1917 C CA . PHE B 1 120 ? -8.742 -9.133 -5.984 1 97.25 120 PHE B CA 1
ATOM 1918 C C . PHE B 1 120 ? -8.656 -7.637 -6.273 1 97.25 120 PHE B C 1
ATOM 1920 O O . PHE B 1 120 ? -9.352 -7.129 -7.152 1 97.25 120 PHE B O 1
ATOM 1927 N N . PHE B 1 121 ? -7.77 -6.934 -5.582 1 97.88 121 PHE B N 1
ATOM 1928 C CA . PHE B 1 121 ? -7.719 -5.477 -5.613 1 97.88 121 PHE B CA 1
ATOM 1929 C C . PHE B 1 121 ? -6.777 -4.992 -6.711 1 97.88 121 PHE B C 1
ATOM 1931 O O . PHE B 1 121 ? -6.617 -3.785 -6.91 1 97.88 121 PHE B O 1
ATOM 1938 N N . MET B 1 122 ? -6.148 -5.941 -7.43 1 95.75 122 MET B N 1
ATOM 1939 C CA . MET B 1 122 ? -5.16 -5.543 -8.43 1 95.75 122 MET B CA 1
ATOM 1940 C C . MET B 1 122 ? -5.727 -5.68 -9.836 1 95.75 122 MET B C 1
ATOM 1942 O O . MET B 1 122 ? -6.461 -6.625 -10.125 1 95.75 122 MET B O 1
ATOM 1946 N N . PRO B 1 123 ? -5.289 -4.672 -10.68 1 91.94 123 PRO B N 1
ATOM 1947 C CA . PRO B 1 123 ? -5.68 -4.875 -12.078 1 91.94 123 PRO B CA 1
ATOM 1948 C C . PRO B 1 123 ? -5.016 -6.098 -12.703 1 91.94 123 PRO B C 1
ATOM 1950 O O . PRO B 1 123 ? -3.883 -6.441 -12.352 1 91.94 123 PRO B O 1
ATOM 1953 N N . ILE B 1 124 ? -5.758 -6.812 -13.461 1 80.31 124 ILE B N 1
ATOM 1954 C CA . ILE B 1 124 ? -5.199 -7.961 -14.164 1 80.31 124 ILE B CA 1
ATOM 1955 C C . ILE B 1 124 ? -4.336 -7.484 -15.328 1 80.31 124 ILE B C 1
ATOM 1957 O O . ILE B 1 124 ? -4.746 -6.617 -16.109 1 80.31 124 ILE B O 1
ATOM 1961 N N . SER B 1 125 ? -3.051 -7.645 -15.211 1 64.81 125 SER B N 1
ATOM 1962 C CA . SER B 1 125 ? -2.199 -7.344 -16.359 1 64.81 125 SER B CA 1
ATOM 1963 C C . SER B 1 125 ? -2.033 -8.562 -17.25 1 64.81 125 SER B C 1
ATOM 1965 O O . SER B 1 125 ? -2.137 -9.703 -16.797 1 64.81 125 SER B O 1
#

Radius of gyration: 40.93 Å; Cα contacts (8 Å, |Δi|>4): 206; chains: 2; bounding box: 65×130×111 Å

Secondary structure (DSSP, 8-state):
-------------------------------------S----HHHHHHHHHHHHHHHHHHHHHHHHHHHHHHHTT--HHHHHHHHTS-HHHHHHHHHTSSPPBHHHHHHHHHHTTS-GGGGS---/-------------------------------------S----HHHHHHHHHHHHHHHHHHHHHHHHHHHHHHHTT--HHHHHHHHTS-HHHHHHHHHTSSPPBHHHHHHHHHHTTS-GGGGS---

pLDDT: mean 73.62, std 27.43, range [26.47, 98.81]